Protein AF-A0AAV5CBI3-F1 (afdb_monomer)

Secondary structure (DSSP, 8-state):
-GGGSS-HHHHHHHHHHHHHHHHHHHHHHHHHHHHHHHHHHHHTTGGGTS-HHHHHHHHHHHHHHHHHHTHHHHHHHHHHHHHHHHHHHHHHHHS-PPPTT--HHHHHHHHHHHHHHHHHHHHHHHHHHHHHHHHHHHHHHHHHHHHHHHHHH--TTTT--S-TTHHHHHHHHHHHHHHHHHHHHHHHHHHHHHHHHHHHHHHHHHHTT--SHHHHHHHHHHHHHHHHHHTT-GGGGTT--HHHHHHHHHHTS---HHHHHHHHHHHHHHHHHHHHHHHHHHHHHTTS---

Radius of gyration: 27.45 Å; Cα contacts (8 Å, |Δi|>4): 183; chains: 1; bounding box: 60×94×60 Å

pLDDT: mean 73.78, std 13.37, range [38.94, 94.44]

Organism: NCBI:txid191504

Solvent-accessible surface area (backbone atoms only — not comparable to full-atom values): 16034 Å² total; per-residue (Å²): 126,66,78,78,79,53,46,73,65,58,44,48,52,37,51,51,23,24,52,55,10,47,40,50,50,50,30,51,52,35,48,51,50,34,49,54,45,49,48,48,49,59,70,65,70,41,59,86,74,47,52,74,69,53,49,52,49,53,49,52,38,48,53,43,45,60,63,50,72,47,42,83,66,40,61,63,45,51,53,50,50,50,50,52,49,51,50,51,58,54,45,60,65,71,70,63,72,80,70,90,91,64,58,71,68,59,56,50,50,55,49,50,52,50,52,51,52,51,52,51,53,54,49,52,49,47,66,55,48,49,58,50,50,48,50,57,73,43,29,56,57,51,36,18,52,53,22,47,50,50,70,69,64,58,68,91,69,80,73,69,62,95,48,82,72,54,67,56,48,56,61,50,50,52,50,42,30,48,35,38,32,53,27,31,49,41,49,51,51,47,51,54,48,53,58,53,46,55,54,50,50,52,51,50,46,57,75,68,62,59,80,50,68,66,60,50,49,53,53,50,49,51,52,49,48,38,37,61,40,5,65,76,38,39,68,59,35,66,78,63,53,74,64,61,51,56,52,54,55,56,76,72,50,83,94,39,81,68,53,53,55,49,49,55,50,47,51,53,50,50,51,52,45,55,52,54,44,47,56,52,50,51,61,51,53,68,72,69,62,80,131

Foldseek 3Di:
DQLPPAFPVLSVLLVLLLVLLVLLVLLLVLLVVLLVLLCCCVVVPCCVVFDPLVNVLSVLLNVLSVLQNCPLVVVVVVVVVVVVVVVVVVVVVVPDDDDPPDDPVVSVVVVVVVVVVVVVVVVVCCVVVVVSVVCNVCVLVVSLVSLVVCLVVVPRVPDPDPDPVVVVSSVSSVSSSVSSNSSSVSVVVSVVSVVVVVVVLVVVCVVLVVVDPVQSVLSVVVSVVSNSQSNVPSCSSRNDDSLVVLVVVLVPDDDDPVVVVVSVVNNVVVVVSSVVSVVVVVVVVVVPDDD

Sequence (291 aa):
MGLLRQPPEEKFINSYAAYMGYLLMGVKGLGFLLLTWSTVVLLGGFVSMLEKKDFWSVTVITLMQTAGVFDVFMKKKLSNIGYSYFALLTSEIYIREPPQGSSRARELVTTIVWIVMMVYQVLILTIILFPLAVLYYLGLYICTAIALWRLVKRDYYGGAAEGGDAANLKPALDVLYSLAVGQGALFFYRTAYAFAGNGAVEKVIDKYKMTSSQSKEAVRGYLSEMRSGCDKDPSFCIGKDLITYAVSLMESQPPDDESDSFFCGLIRRIYFWTRSCKRRAAEQGDRASPA

Mean predicted aligned error: 13.41 Å

Structure (mmCIF, N/CA/C/O backbone):
data_AF-A0AAV5CBI3-F1
#
_entry.id   AF-A0AAV5CBI3-F1
#
loop_
_atom_site.group_PDB
_atom_site.id
_atom_site.type_symbol
_atom_site.label_atom_id
_atom_site.label_alt_id
_atom_site.label_comp_id
_atom_site.label_asym_id
_atom_site.label_entity_id
_atom_site.label_seq_id
_atom_site.pdbx_PDB_ins_code
_atom_site.Cartn_x
_atom_site.Cartn_y
_atom_site.Cartn_z
_atom_site.occupancy
_atom_site.B_iso_or_equiv
_atom_site.auth_seq_id
_atom_site.auth_comp_id
_atom_site.auth_asym_id
_atom_site.auth_atom_id
_atom_site.pdbx_PDB_model_num
ATOM 1 N N . MET A 1 1 ? 0.169 -17.218 25.504 1.00 39.94 1 MET A N 1
ATOM 2 C CA . MET A 1 1 ? -0.830 -17.770 26.453 1.00 39.94 1 MET A CA 1
ATOM 3 C C . MET A 1 1 ? -2.112 -16.925 26.581 1.00 39.94 1 MET A C 1
ATOM 5 O O . MET A 1 1 ? -3.148 -17.493 26.892 1.00 39.94 1 MET A O 1
ATOM 9 N N . GLY A 1 2 ? -2.103 -15.614 26.281 1.00 42.00 2 GLY A N 1
ATOM 10 C CA . GLY A 1 2 ? -3.284 -14.735 26.433 1.00 42.00 2 GLY A CA 1
ATOM 11 C C . GLY A 1 2 ? -4.478 -14.972 25.484 1.00 42.00 2 GLY A C 1
ATOM 12 O O . GLY A 1 2 ? -5.608 -14.678 25.854 1.00 42.00 2 GLY A O 1
ATOM 13 N N . LEU A 1 3 ? -4.276 -15.568 24.301 1.00 46.44 3 LEU A N 1
ATOM 14 C CA . LEU A 1 3 ? -5.340 -15.816 23.302 1.00 46.44 3 LEU A CA 1
ATOM 15 C C . LEU A 1 3 ? -6.281 -16.994 23.629 1.00 46.44 3 LEU A C 1
ATOM 17 O O . LEU A 1 3 ? -7.263 -17.213 22.922 1.00 46.44 3 LEU A O 1
ATOM 21 N N . LEU A 1 4 ? -5.984 -17.785 24.665 1.00 47.44 4 LEU A N 1
ATOM 22 C CA . LEU A 1 4 ? -6.752 -18.991 25.004 1.00 47.44 4 LEU A CA 1
ATOM 23 C C . LEU A 1 4 ? -7.946 -18.721 25.935 1.00 47.44 4 LEU A C 1
ATOM 25 O O . LEU A 1 4 ? -8.777 -19.605 26.106 1.00 47.44 4 LEU A O 1
ATOM 29 N N . ARG A 1 5 ? -8.061 -17.516 26.517 1.00 54.28 5 ARG A N 1
ATOM 30 C CA . ARG A 1 5 ? -9.110 -17.177 27.505 1.00 54.28 5 ARG A CA 1
ATOM 31 C C . ARG A 1 5 ? -10.160 -16.174 27.004 1.00 54.28 5 ARG A C 1
ATOM 33 O O . ARG A 1 5 ? -11.054 -15.797 27.763 1.00 54.28 5 ARG A O 1
ATOM 40 N N . GLN A 1 6 ? -10.044 -15.731 25.753 1.00 59.81 6 GLN A N 1
ATOM 41 C CA . GLN A 1 6 ? -10.956 -14.765 25.137 1.00 59.81 6 GLN A CA 1
ATOM 42 C C . GLN A 1 6 ? -12.166 -15.466 24.498 1.00 59.81 6 GLN A C 1
ATOM 44 O O . GLN A 1 6 ? -12.028 -16.594 24.015 1.00 59.81 6 GLN A O 1
ATOM 49 N N . PRO A 1 7 ? -13.354 -14.830 24.484 1.00 64.56 7 PRO A N 1
ATOM 50 C CA . PRO A 1 7 ? -14.502 -15.350 23.751 1.00 64.56 7 PRO A CA 1
ATOM 51 C C . PRO A 1 7 ? -14.170 -15.503 22.251 1.00 64.56 7 PRO A C 1
ATOM 53 O O . PRO A 1 7 ? -13.326 -14.776 21.717 1.00 64.56 7 PRO A O 1
ATOM 56 N N . PRO A 1 8 ? -14.822 -16.449 21.551 1.00 63.94 8 PRO A N 1
ATOM 57 C CA . PRO A 1 8 ? -14.456 -16.838 20.185 1.00 63.94 8 PRO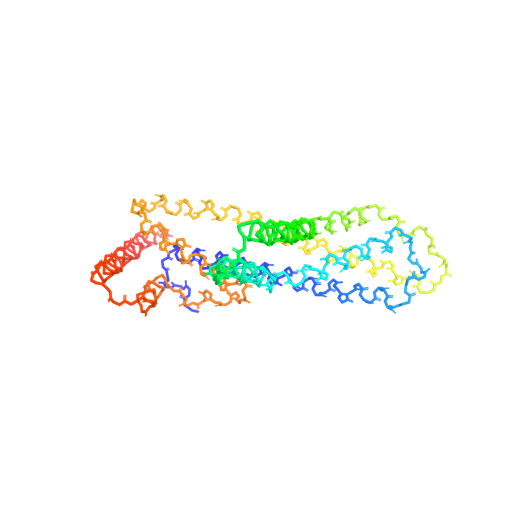 A CA 1
ATOM 58 C C . PRO A 1 8 ? -14.519 -15.683 19.173 1.00 63.94 8 PRO A C 1
ATOM 60 O O . PRO A 1 8 ? -13.752 -15.668 18.213 1.00 63.94 8 PRO A O 1
ATOM 63 N N . GLU A 1 9 ? -15.382 -14.692 19.399 1.00 64.62 9 GLU A N 1
ATOM 64 C CA . GLU A 1 9 ? -15.518 -13.515 18.531 1.00 64.62 9 GLU A CA 1
ATOM 65 C C . GLU A 1 9 ? -14.360 -12.523 18.669 1.00 64.62 9 GLU A C 1
ATOM 67 O O . GLU A 1 9 ? -13.835 -12.052 17.663 1.00 64.62 9 GLU A O 1
ATOM 72 N N . GLU A 1 10 ? -13.921 -12.237 19.898 1.00 68.62 10 GLU A N 1
ATOM 73 C CA . GLU A 1 10 ? -12.750 -11.385 20.151 1.00 68.62 10 GLU A CA 1
ATOM 74 C C . GLU A 1 10 ? -11.492 -12.047 19.586 1.00 68.62 10 GLU A C 1
ATOM 76 O O . GLU A 1 10 ? -10.693 -11.409 18.902 1.00 68.62 10 GLU A O 1
ATOM 81 N N . LYS A 1 11 ? -11.374 -13.368 19.771 1.00 73.50 11 LYS A N 1
ATOM 82 C CA . LYS A 1 11 ? -10.289 -14.159 19.190 1.00 73.50 11 LYS A CA 1
ATOM 83 C C . LYS A 1 11 ? -10.284 -14.072 17.664 1.00 73.50 11 LYS A C 1
ATOM 85 O O . LYS A 1 11 ? -9.208 -13.947 17.082 1.00 73.50 11 LYS A O 1
ATOM 90 N N . PHE A 1 12 ? -11.453 -14.113 17.022 1.00 75.81 12 PHE A N 1
ATOM 91 C CA . PHE A 1 12 ? -11.582 -13.942 15.574 1.00 75.81 12 PHE A CA 1
ATOM 92 C C . PHE A 1 12 ? -11.134 -12.547 15.126 1.00 75.81 12 PHE A C 1
ATOM 94 O O . PHE A 1 12 ? -10.302 -12.454 14.228 1.00 75.81 12 PHE A O 1
ATOM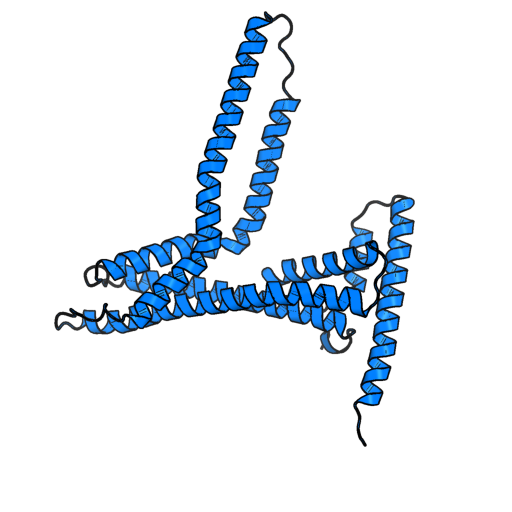 101 N N . ILE A 1 13 ? -11.619 -11.481 15.773 1.00 76.44 13 ILE A N 1
ATOM 102 C CA . ILE A 1 13 ? -11.260 -10.091 15.440 1.00 76.44 13 ILE A CA 1
ATOM 103 C C . ILE A 1 13 ? -9.754 -9.861 15.590 1.00 76.44 13 ILE A C 1
ATOM 105 O O . ILE A 1 13 ? -9.115 -9.361 14.664 1.00 76.44 13 ILE A O 1
ATOM 109 N N . ASN A 1 14 ? -9.181 -10.279 16.718 1.00 81.44 14 ASN A N 1
ATOM 110 C CA . ASN A 1 14 ? -7.761 -10.107 17.009 1.00 81.44 14 ASN A CA 1
ATOM 111 C C . ASN A 1 14 ? -6.893 -10.924 16.053 1.00 81.44 14 ASN A C 1
ATOM 113 O O . ASN A 1 14 ? -5.936 -10.399 15.496 1.00 81.44 14 ASN A O 1
ATOM 117 N N . SER A 1 15 ? -7.258 -12.183 15.793 1.00 81.38 15 SER A N 1
ATOM 118 C CA . SER A 1 15 ? -6.509 -13.052 14.874 1.00 81.38 15 SER A CA 1
ATOM 119 C C . SER A 1 15 ? -6.600 -12.559 13.430 1.00 81.38 15 SER A C 1
ATOM 121 O O . SER A 1 15 ? -5.614 -12.598 12.700 1.00 81.38 15 SER A O 1
ATOM 123 N N . TYR A 1 16 ? -7.764 -12.049 13.023 1.00 83.19 16 TYR A N 1
ATOM 124 C CA . TYR A 1 16 ? -7.954 -11.427 11.720 1.00 83.19 16 TYR A CA 1
ATOM 125 C C . TYR A 1 16 ? -7.116 -10.152 11.575 1.00 83.19 16 TYR A C 1
ATOM 127 O O . TYR A 1 16 ? -6.416 -10.000 10.575 1.00 83.19 16 TYR A O 1
ATOM 135 N N . ALA A 1 17 ? -7.141 -9.254 12.565 1.00 83.38 17 ALA A N 1
ATOM 136 C CA . ALA A 1 17 ? -6.328 -8.040 12.558 1.00 83.38 17 ALA A CA 1
ATOM 137 C C . ALA A 1 17 ? -4.824 -8.363 12.535 1.00 83.38 17 ALA A C 1
ATOM 139 O O . ALA A 1 17 ? -4.102 -7.790 11.720 1.00 83.38 17 ALA A O 1
ATOM 140 N N . ALA A 1 18 ? -4.377 -9.337 13.337 1.00 85.56 18 ALA A N 1
ATOM 141 C CA . ALA A 1 18 ? -2.997 -9.825 13.349 1.00 85.56 18 ALA A CA 1
ATOM 142 C C . ALA A 1 18 ? -2.575 -10.338 11.972 1.00 85.56 18 ALA A C 1
ATOM 144 O O . ALA A 1 18 ? -1.568 -9.910 11.417 1.00 85.56 18 ALA A O 1
ATOM 145 N N . TYR A 1 19 ? -3.379 -11.238 11.399 1.00 85.75 19 TYR A N 1
ATOM 146 C CA . TYR A 1 19 ? -3.130 -11.835 10.093 1.00 85.75 19 TYR A CA 1
ATOM 147 C C . TYR A 1 19 ? -2.995 -10.771 9.005 1.00 85.75 19 TYR A C 1
ATOM 149 O O . TYR A 1 19 ? -2.064 -10.776 8.202 1.00 85.75 19 TYR A O 1
ATOM 157 N N . MET A 1 20 ? -3.899 -9.798 9.039 1.00 85.31 20 MET A N 1
ATOM 158 C CA . MET A 1 20 ? -3.901 -8.647 8.156 1.00 85.31 20 MET A CA 1
ATOM 159 C C . MET A 1 20 ? -2.662 -7.760 8.323 1.00 85.31 20 MET A C 1
ATOM 161 O O . MET A 1 20 ? -2.102 -7.318 7.317 1.00 85.31 20 MET A O 1
ATOM 165 N N . GLY A 1 21 ? -2.206 -7.555 9.560 1.00 85.50 21 GLY A N 1
ATOM 166 C CA . GLY A 1 21 ? -0.947 -6.881 9.867 1.00 85.50 21 GLY A CA 1
ATOM 167 C C . GLY A 1 21 ? 0.272 -7.636 9.329 1.00 85.50 21 GLY A C 1
ATOM 168 O O . GLY A 1 21 ? 1.131 -7.035 8.686 1.00 85.50 21 GLY A O 1
ATOM 169 N N . TYR A 1 22 ? 0.328 -8.960 9.505 1.00 87.06 22 TYR A N 1
ATOM 170 C CA . TYR A 1 22 ? 1.415 -9.795 8.981 1.00 87.06 22 TYR A CA 1
ATOM 171 C C .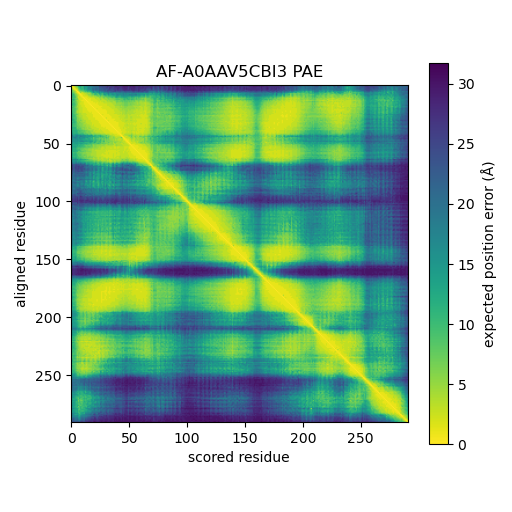 TYR A 1 22 ? 1.483 -9.781 7.454 1.00 87.06 22 TYR A C 1
ATOM 173 O O . TYR A 1 22 ? 2.572 -9.647 6.899 1.00 87.06 22 TYR A O 1
ATOM 181 N N . LEU A 1 23 ? 0.340 -9.853 6.762 1.00 89.38 23 LEU A N 1
ATOM 182 C CA . LEU A 1 23 ? 0.301 -9.708 5.304 1.00 89.38 23 LEU A CA 1
ATOM 183 C C . LEU A 1 23 ? 0.874 -8.356 4.864 1.00 89.38 23 LEU A C 1
ATOM 185 O O . LEU A 1 23 ? 1.660 -8.299 3.921 1.00 89.38 23 LEU A O 1
ATOM 189 N N . LEU A 1 24 ? 0.529 -7.269 5.563 1.00 87.12 24 LEU A N 1
ATOM 190 C CA . LEU A 1 24 ? 1.067 -5.939 5.272 1.00 87.12 24 LEU A CA 1
ATOM 191 C C . LEU A 1 24 ? 2.577 -5.851 5.538 1.00 87.12 24 LEU A C 1
ATOM 193 O O . LEU A 1 24 ? 3.299 -5.241 4.750 1.00 87.12 24 LEU A O 1
ATOM 197 N N . MET A 1 25 ? 3.070 -6.466 6.615 1.00 88.00 25 MET A N 1
ATOM 198 C CA . MET A 1 25 ? 4.510 -6.578 6.869 1.00 88.00 25 MET A CA 1
ATOM 199 C C . MET A 1 25 ? 5.223 -7.372 5.773 1.00 88.00 25 MET A C 1
ATOM 201 O O . MET A 1 25 ? 6.281 -6.946 5.320 1.00 88.00 25 MET A O 1
ATOM 205 N N . GLY A 1 26 ? 4.625 -8.466 5.297 1.00 89.31 26 GLY 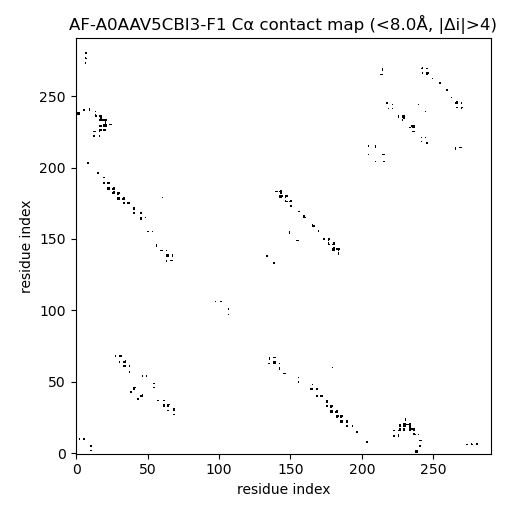A N 1
ATOM 206 C CA . GLY A 1 26 ? 5.140 -9.237 4.166 1.00 89.31 26 GLY A CA 1
ATOM 207 C C . GLY A 1 26 ? 5.233 -8.403 2.887 1.00 89.31 26 GLY A C 1
ATOM 208 O O . GLY A 1 26 ? 6.280 -8.387 2.244 1.00 89.31 26 GLY A O 1
ATOM 209 N N . VAL A 1 27 ? 4.187 -7.635 2.558 1.00 89.25 27 VAL A N 1
ATOM 210 C CA . VAL A 1 27 ? 4.191 -6.707 1.410 1.00 89.25 27 VAL A CA 1
ATOM 211 C C . VAL A 1 27 ? 5.302 -5.660 1.543 1.00 89.25 27 VAL A C 1
ATOM 213 O O . VAL A 1 27 ? 6.032 -5.426 0.583 1.00 89.25 27 VAL A O 1
ATOM 216 N N . LYS A 1 28 ? 5.480 -5.057 2.728 1.00 87.31 28 LYS A N 1
ATOM 217 C CA . LYS A 1 28 ? 6.567 -4.093 2.985 1.00 87.31 28 LYS A CA 1
ATOM 218 C C . LYS A 1 28 ? 7.951 -4.730 2.857 1.00 87.31 28 LYS A C 1
ATOM 220 O O . LYS A 1 28 ? 8.833 -4.137 2.244 1.00 87.31 28 LYS A O 1
ATOM 225 N N . GLY A 1 29 ? 8.135 -5.921 3.427 1.00 89.50 29 GLY A N 1
ATOM 226 C CA . GLY A 1 29 ? 9.398 -6.657 3.397 1.00 89.50 29 GLY A CA 1
ATOM 227 C C . GLY A 1 29 ? 9.804 -7.044 1.977 1.00 89.50 29 GLY A C 1
ATOM 228 O O . GLY A 1 29 ? 10.924 -6.755 1.563 1.00 89.50 29 GLY A O 1
ATOM 229 N N . LEU A 1 30 ? 8.872 -7.607 1.198 1.00 91.56 30 LEU A N 1
ATOM 230 C CA . LEU A 1 30 ? 9.093 -7.877 -0.226 1.00 91.56 30 LEU A CA 1
ATOM 231 C C . LEU A 1 30 ? 9.340 -6.594 -1.013 1.00 91.56 30 LEU A C 1
ATOM 233 O O . LEU A 1 30 ? 10.181 -6.586 -1.900 1.00 91.56 30 LEU A O 1
ATOM 237 N N . GLY A 1 31 ? 8.666 -5.504 -0.653 1.00 89.81 31 GLY A N 1
ATOM 238 C CA . GLY A 1 31 ? 8.870 -4.213 -1.284 1.00 89.81 31 GLY A CA 1
ATOM 239 C C . GLY A 1 31 ? 10.257 -3.615 -1.072 1.00 89.81 31 GLY A C 1
ATOM 240 O O . GLY A 1 31 ? 10.835 -3.060 -2.005 1.00 89.81 31 GLY A O 1
ATOM 241 N N . PHE A 1 32 ? 10.807 -3.747 0.136 1.00 90.06 32 PHE A N 1
ATOM 242 C CA . PHE A 1 32 ? 12.193 -3.382 0.420 1.00 90.06 32 PHE A CA 1
ATOM 243 C C . PHE A 1 32 ? 13.161 -4.279 -0.354 1.00 90.06 32 PHE A C 1
ATOM 245 O O . PHE A 1 32 ? 14.066 -3.775 -1.012 1.00 90.06 32 PHE A O 1
ATOM 252 N N . LEU A 1 33 ? 12.926 -5.595 -0.341 1.00 92.75 33 LEU A N 1
ATOM 253 C CA . LEU A 1 33 ? 13.764 -6.558 -1.050 1.00 92.75 33 LEU A CA 1
ATOM 254 C C . LEU A 1 33 ? 13.760 -6.312 -2.565 1.00 92.75 33 LEU A C 1
ATOM 256 O O . LEU A 1 33 ? 14.817 -6.346 -3.187 1.00 92.75 33 LEU A O 1
ATOM 260 N N . LEU A 1 34 ? 12.598 -5.999 -3.145 1.00 92.50 34 LEU A N 1
ATOM 261 C CA . LEU A 1 34 ? 12.450 -5.621 -4.548 1.00 92.50 34 LEU A CA 1
ATOM 262 C C . LEU A 1 34 ? 13.249 -4.356 -4.867 1.00 92.50 34 LEU A C 1
ATOM 264 O O . LEU A 1 34 ? 13.958 -4.330 -5.865 1.00 92.50 34 LEU A O 1
ATOM 268 N N . LEU A 1 35 ? 13.186 -3.330 -4.013 1.00 90.75 35 LEU A N 1
ATOM 269 C CA . LEU A 1 35 ? 13.950 -2.096 -4.200 1.00 90.75 35 LEU A CA 1
ATOM 270 C C . LEU A 1 35 ? 15.461 -2.349 -4.120 1.00 90.75 35 LEU A C 1
ATOM 272 O O . LEU A 1 35 ? 16.199 -1.913 -5.001 1.00 90.75 35 LEU A O 1
ATOM 276 N N . THR A 1 36 ? 15.923 -3.102 -3.118 1.00 92.06 36 THR A N 1
ATOM 277 C CA . THR A 1 36 ? 17.330 -3.510 -3.013 1.00 92.06 36 THR A CA 1
ATOM 278 C C . THR A 1 36 ? 17.761 -4.293 -4.250 1.00 92.06 36 THR A C 1
ATOM 280 O O . THR A 1 36 ? 18.801 -4.002 -4.840 1.00 92.06 36 THR A O 1
ATOM 283 N N . TRP A 1 37 ? 16.949 -5.239 -4.709 1.00 92.94 37 TRP A N 1
ATOM 284 C CA . TRP A 1 37 ? 17.287 -6.051 -5.869 1.00 92.94 37 TRP A CA 1
ATOM 285 C C . TRP A 1 37 ? 17.284 -5.249 -7.178 1.00 92.94 37 TRP A C 1
ATOM 287 O O . TRP A 1 37 ? 18.190 -5.407 -7.993 1.00 92.94 37 TRP A O 1
ATOM 297 N N . SER A 1 38 ? 16.357 -4.302 -7.350 1.00 91.06 38 SER A N 1
ATOM 298 C CA . SER A 1 38 ? 16.401 -3.329 -8.449 1.00 91.06 38 SER A CA 1
ATOM 299 C C . SER A 1 38 ? 17.701 -2.531 -8.450 1.00 91.06 38 SER A C 1
ATOM 301 O O . SER A 1 38 ? 18.283 -2.329 -9.512 1.00 91.06 38 SER A O 1
ATOM 303 N N . THR A 1 39 ? 18.202 -2.105 -7.283 1.00 90.75 39 THR A N 1
ATOM 304 C CA . THR A 1 39 ? 19.501 -1.413 -7.224 1.00 90.75 39 THR A CA 1
ATOM 305 C C . THR A 1 39 ? 20.660 -2.325 -7.605 1.00 90.75 39 THR A C 1
ATOM 307 O O . THR A 1 39 ? 21.551 -1.871 -8.309 1.00 90.75 39 THR A O 1
ATOM 310 N N . VAL A 1 40 ? 20.629 -3.610 -7.236 1.00 90.50 40 VAL A N 1
ATOM 311 C CA . VAL A 1 40 ? 21.633 -4.592 -7.683 1.00 90.50 40 VAL A CA 1
ATOM 312 C C . VAL A 1 40 ? 21.607 -4.737 -9.206 1.00 90.50 40 VAL A C 1
ATOM 314 O O . VAL A 1 40 ? 22.660 -4.725 -9.834 1.00 90.50 40 VAL A O 1
ATOM 317 N N . VAL A 1 41 ? 20.422 -4.804 -9.820 1.00 88.44 41 VAL A N 1
ATOM 318 C CA . VAL A 1 41 ? 20.288 -4.905 -11.283 1.00 88.44 41 VAL A CA 1
ATOM 319 C C . VAL A 1 41 ? 20.748 -3.619 -11.985 1.00 88.44 41 VAL A C 1
ATOM 321 O O . VAL A 1 41 ? 21.452 -3.683 -12.989 1.00 88.44 41 VAL A O 1
ATOM 324 N N . LEU A 1 42 ? 20.389 -2.444 -11.463 1.00 86.69 42 LEU A N 1
ATOM 325 C CA . LEU A 1 42 ? 20.709 -1.157 -12.093 1.00 86.69 42 LEU A CA 1
ATOM 326 C C . LEU A 1 42 ? 22.152 -0.685 -11.832 1.00 86.69 42 LEU A C 1
ATOM 328 O O . LEU A 1 42 ? 22.752 -0.047 -12.689 1.00 86.69 42 LEU A O 1
ATOM 332 N N . LEU A 1 43 ? 22.729 -0.976 -10.667 1.00 85.50 43 LEU A N 1
ATOM 333 C CA . LEU A 1 43 ? 24.095 -0.563 -10.314 1.00 85.50 43 LEU A CA 1
ATOM 334 C C . LEU A 1 43 ? 25.132 -1.657 -10.584 1.00 85.50 43 LEU A C 1
ATOM 336 O O . LEU A 1 43 ? 26.309 -1.346 -10.731 1.00 85.50 43 LEU A O 1
ATOM 340 N N . GLY A 1 44 ? 24.716 -2.920 -10.700 1.00 79.56 44 GLY A N 1
ATOM 341 C CA . GLY A 1 44 ? 25.587 -4.075 -10.944 1.00 79.56 44 GLY A CA 1
ATOM 342 C C . GLY A 1 44 ? 26.150 -4.176 -12.364 1.00 79.56 44 GLY A C 1
ATOM 343 O O . GLY A 1 44 ? 26.541 -5.258 -12.779 1.00 79.56 44 GLY A O 1
ATOM 344 N N . GLY A 1 45 ? 26.158 -3.081 -13.131 1.00 76.81 45 GLY A N 1
ATOM 345 C CA . GLY A 1 45 ? 26.724 -3.034 -14.484 1.00 76.81 45 GLY A CA 1
ATOM 346 C C . GLY A 1 45 ? 25.825 -3.594 -15.591 1.00 76.81 45 GLY A C 1
ATOM 347 O O . GLY A 1 45 ? 26.197 -3.531 -16.758 1.00 76.81 45 GLY A O 1
ATOM 348 N N . PHE A 1 46 ? 24.619 -4.075 -15.270 1.00 75.62 46 PHE A N 1
ATOM 349 C CA . PHE A 1 46 ? 23.728 -4.694 -16.257 1.00 75.62 46 PHE A CA 1
ATOM 350 C C . PHE A 1 46 ? 22.941 -3.706 -17.128 1.00 75.62 46 PHE A C 1
ATOM 352 O O . PHE A 1 46 ? 22.310 -4.117 -18.100 1.00 75.62 46 PHE A O 1
ATOM 359 N N . VAL A 1 47 ? 22.957 -2.406 -16.813 1.00 80.44 47 VAL A N 1
ATOM 360 C CA . VAL A 1 47 ? 22.165 -1.374 -17.519 1.00 80.44 47 VAL A CA 1
ATOM 361 C C . VAL A 1 47 ? 22.466 -1.315 -19.012 1.00 80.44 47 VAL A C 1
ATOM 363 O O . VAL A 1 47 ? 21.553 -1.103 -19.804 1.00 80.44 47 VAL A O 1
ATOM 366 N N . SER A 1 48 ? 23.716 -1.548 -19.411 1.00 76.81 48 SER A N 1
ATOM 367 C CA . SER A 1 48 ? 24.125 -1.584 -20.819 1.00 76.81 48 SER A CA 1
ATOM 368 C C . SER A 1 48 ? 23.706 -2.865 -21.550 1.00 76.81 48 SER A C 1
ATOM 370 O O . SER A 1 48 ? 23.653 -2.865 -22.777 1.00 76.81 48 SER A O 1
ATOM 372 N N . MET A 1 49 ? 23.399 -3.939 -20.816 1.00 76.19 49 MET A N 1
ATOM 373 C CA . MET A 1 49 ? 22.970 -5.238 -21.354 1.00 76.19 49 MET A CA 1
ATOM 374 C C . MET A 1 49 ? 21.449 -5.439 -21.307 1.00 76.19 49 MET A C 1
ATOM 376 O O . MET A 1 49 ? 20.930 -6.399 -21.872 1.00 76.19 49 MET A O 1
ATOM 380 N N . LEU A 1 50 ? 20.730 -4.548 -20.624 1.00 79.38 50 LEU A N 1
ATOM 381 C CA . LEU A 1 50 ? 19.277 -4.564 -20.527 1.00 79.38 50 LEU A CA 1
ATOM 382 C C . LEU A 1 50 ? 18.641 -4.209 -21.874 1.00 79.38 50 LEU A C 1
ATOM 384 O O . LEU A 1 50 ? 18.932 -3.171 -22.472 1.00 79.38 50 LEU A O 1
ATOM 388 N N . GLU A 1 51 ? 17.687 -5.025 -22.321 1.00 81.88 51 GLU A N 1
ATOM 389 C CA . GLU A 1 51 ? 16.833 -4.618 -23.428 1.00 81.88 51 GLU A CA 1
ATOM 390 C C . GLU A 1 51 ? 16.030 -3.374 -23.040 1.00 81.88 51 GLU A C 1
ATOM 392 O O . GLU A 1 51 ? 15.584 -3.214 -21.900 1.00 81.88 51 GLU A O 1
ATOM 397 N N . LYS A 1 52 ? 15.741 -2.517 -24.026 1.00 84.25 52 LYS A N 1
ATOM 398 C CA . LYS A 1 52 ? 14.943 -1.298 -23.822 1.00 84.25 52 LYS A CA 1
ATOM 399 C C . LYS A 1 52 ? 13.627 -1.582 -23.082 1.00 84.25 52 LYS A C 1
ATOM 401 O O . LYS A 1 52 ? 13.210 -0.781 -22.253 1.00 84.25 52 LYS A O 1
ATOM 406 N N . LYS A 1 53 ? 12.979 -2.721 -23.350 1.00 84.75 53 LYS A N 1
ATOM 407 C CA . LYS A 1 53 ? 11.731 -3.124 -22.679 1.00 84.75 53 LYS A CA 1
ATOM 408 C C . LYS A 1 53 ? 11.930 -3.400 -21.185 1.00 84.75 53 LYS A C 1
ATOM 410 O O . LYS A 1 53 ? 11.108 -2.962 -20.381 1.00 84.75 53 LYS A O 1
ATOM 415 N N . ASP A 1 54 ? 12.991 -4.114 -20.812 1.00 85.25 54 ASP A N 1
ATOM 416 C CA . ASP A 1 54 ? 13.293 -4.440 -19.414 1.00 85.25 54 ASP A CA 1
ATOM 417 C C . ASP A 1 54 ? 13.757 -3.232 -18.639 1.00 85.25 54 ASP A C 1
ATOM 419 O O . ASP A 1 54 ? 13.322 -3.044 -17.510 1.00 85.25 54 ASP A O 1
ATOM 423 N N . PHE A 1 55 ? 14.571 -2.383 -19.266 1.00 88.62 55 PHE A N 1
ATOM 424 C CA . PHE A 1 55 ? 14.985 -1.130 -18.659 1.00 88.62 55 PHE A CA 1
ATOM 425 C C . PHE A 1 55 ? 13.757 -0.322 -18.220 1.00 88.62 55 PHE A C 1
ATOM 427 O O . PHE A 1 55 ? 13.600 -0.030 -17.038 1.00 88.62 55 PHE A O 1
ATOM 434 N N . TRP A 1 56 ? 12.816 -0.070 -19.138 1.00 89.38 56 TRP A N 1
ATOM 435 C CA . TRP A 1 56 ? 11.582 0.648 -18.808 1.00 89.38 56 TRP A CA 1
ATOM 436 C C . TRP A 1 56 ? 10.711 -0.090 -17.786 1.00 89.38 56 TRP A C 1
ATOM 438 O O . TRP A 1 56 ? 10.131 0.554 -16.915 1.00 89.38 56 TRP A O 1
ATOM 448 N N . SER A 1 57 ? 10.641 -1.422 -17.848 1.00 89.62 57 SER A N 1
ATOM 449 C CA . SER A 1 57 ? 9.867 -2.221 -16.889 1.00 89.62 57 SER A CA 1
ATOM 450 C C . SER A 1 57 ? 10.434 -2.098 -15.472 1.00 89.62 57 SER A C 1
ATOM 452 O O . SER A 1 57 ? 9.699 -1.763 -14.545 1.00 89.62 57 SER A O 1
ATOM 454 N N . VAL A 1 58 ? 11.744 -2.296 -15.304 1.00 90.44 58 VAL A N 1
ATOM 455 C CA . VAL A 1 58 ? 12.444 -2.172 -14.018 1.00 90.44 58 VAL A CA 1
ATOM 456 C C . VAL A 1 58 ? 12.375 -0.737 -13.500 1.00 90.44 58 VAL A C 1
ATOM 458 O O . VAL A 1 58 ? 12.128 -0.539 -12.310 1.00 90.44 58 VAL A O 1
ATOM 461 N N . THR A 1 59 ? 12.523 0.273 -14.363 1.00 90.38 59 THR A N 1
ATOM 462 C CA . THR A 1 59 ? 12.374 1.682 -13.973 1.00 90.38 59 THR A CA 1
ATOM 463 C C . THR A 1 59 ? 10.969 1.975 -13.456 1.00 90.38 59 THR A C 1
ATOM 465 O O . THR A 1 59 ? 10.836 2.523 -12.365 1.00 90.38 59 THR A O 1
ATOM 468 N N . VAL A 1 60 ? 9.917 1.581 -14.183 1.00 89.12 60 VAL A N 1
ATOM 469 C CA . VAL A 1 60 ? 8.524 1.804 -13.756 1.00 89.12 60 VAL A CA 1
ATOM 470 C C . VAL A 1 60 ? 8.237 1.085 -12.441 1.00 89.12 60 VAL A C 1
ATOM 472 O O . VAL A 1 60 ? 7.716 1.711 -11.518 1.00 89.12 60 VAL A O 1
ATOM 475 N N . ILE A 1 61 ? 8.641 -0.186 -12.323 1.00 90.00 61 ILE A N 1
ATOM 476 C CA . ILE A 1 61 ? 8.486 -0.963 -11.088 1.00 90.00 61 ILE A CA 1
ATOM 477 C C . ILE A 1 61 ? 9.191 -0.257 -9.930 1.00 90.00 61 ILE A C 1
ATOM 479 O O . ILE A 1 61 ? 8.587 -0.057 -8.885 1.00 90.00 61 ILE A O 1
ATOM 483 N N . THR A 1 62 ? 10.435 0.183 -10.115 1.00 89.94 62 THR A N 1
ATOM 484 C CA . THR A 1 62 ? 11.229 0.819 -9.053 1.00 89.94 62 THR A CA 1
ATOM 485 C C . THR A 1 62 ? 10.671 2.183 -8.652 1.00 89.94 62 THR A C 1
ATOM 487 O O . THR A 1 62 ? 10.625 2.493 -7.464 1.00 89.94 62 THR A O 1
ATOM 490 N N . LEU A 1 63 ? 10.195 2.991 -9.604 1.00 86.38 63 LEU A N 1
ATOM 491 C CA . LEU A 1 63 ? 9.563 4.283 -9.320 1.00 86.38 63 LEU A CA 1
ATOM 492 C C . LEU A 1 63 ? 8.261 4.110 -8.533 1.00 86.38 63 LEU A C 1
ATOM 494 O O . LEU A 1 63 ? 8.077 4.747 -7.494 1.00 86.38 63 LEU A O 1
ATOM 498 N N . MET A 1 64 ? 7.383 3.214 -8.989 1.00 84.38 64 MET A N 1
ATOM 499 C CA . MET A 1 64 ? 6.134 2.898 -8.293 1.00 84.38 64 MET A CA 1
ATOM 500 C C . MET A 1 64 ? 6.396 2.270 -6.923 1.00 84.38 64 MET A C 1
ATOM 502 O O . MET A 1 64 ? 5.720 2.612 -5.958 1.00 84.38 64 MET A O 1
ATOM 506 N N . GLN A 1 65 ? 7.408 1.408 -6.808 1.00 80.56 65 GLN A N 1
ATOM 507 C CA . GLN A 1 65 ? 7.802 0.790 -5.548 1.00 80.56 65 GLN A CA 1
ATOM 508 C C . GLN A 1 65 ? 8.369 1.816 -4.569 1.00 80.56 65 GLN A C 1
ATOM 510 O O . GLN A 1 65 ? 8.033 1.785 -3.391 1.00 80.56 65 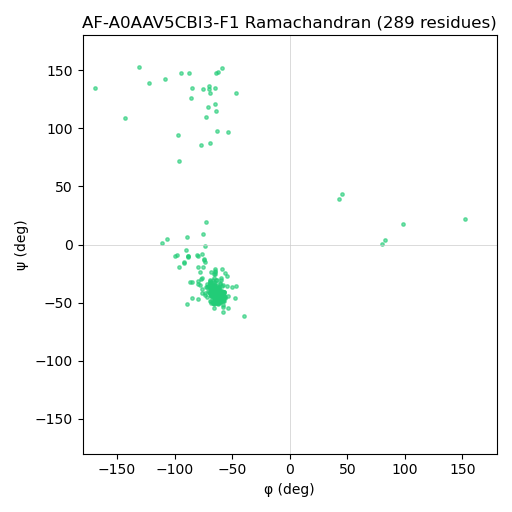GLN A O 1
ATOM 515 N N . THR A 1 66 ? 9.181 2.758 -5.049 1.00 80.50 66 THR A N 1
ATOM 516 C CA . THR A 1 66 ? 9.700 3.856 -4.228 1.00 80.50 66 THR A CA 1
ATOM 517 C C . THR A 1 66 ? 8.543 4.695 -3.705 1.00 80.50 66 THR A C 1
ATOM 519 O O . THR A 1 66 ? 8.480 4.934 -2.508 1.00 80.50 66 THR A O 1
ATOM 522 N N . ALA A 1 67 ? 7.571 5.054 -4.549 1.00 71.19 67 ALA A N 1
ATOM 523 C CA . ALA A 1 67 ? 6.368 5.761 -4.106 1.00 71.19 67 ALA A CA 1
ATOM 524 C C . ALA A 1 67 ? 5.509 4.930 -3.126 1.00 71.19 67 ALA A C 1
ATOM 526 O O . ALA A 1 67 ? 4.977 5.474 -2.159 1.00 71.19 67 ALA A O 1
ATOM 527 N N . GLY A 1 68 ? 5.407 3.616 -3.353 1.00 63.66 68 GLY A N 1
ATOM 528 C CA . GLY A 1 68 ? 4.593 2.679 -2.583 1.00 63.66 68 GLY A CA 1
ATOM 529 C C . GLY A 1 68 ? 5.200 2.220 -1.255 1.00 63.66 68 GLY A C 1
ATOM 530 O O . GLY A 1 68 ? 4.454 2.004 -0.321 1.00 63.66 68 GLY A O 1
ATOM 531 N N . VAL A 1 69 ? 6.520 2.106 -1.073 1.00 58.22 69 VAL A N 1
ATOM 532 C CA . VAL A 1 69 ? 7.128 1.741 0.236 1.00 58.22 69 VAL A CA 1
ATOM 533 C C . VAL A 1 69 ? 6.891 2.833 1.286 1.00 58.22 69 VAL A C 1
ATOM 535 O O . VAL A 1 69 ? 6.776 2.542 2.480 1.00 58.22 69 VAL A O 1
ATOM 538 N N . PHE A 1 70 ? 6.702 4.083 0.855 1.00 50.12 70 PHE A N 1
ATOM 539 C CA . PHE A 1 70 ? 6.276 5.168 1.738 1.00 50.12 70 PHE A CA 1
ATOM 540 C C . PHE A 1 70 ? 4.775 5.080 2.141 1.00 50.12 70 PHE A C 1
ATOM 542 O O . PHE A 1 70 ? 4.335 5.874 2.974 1.00 50.12 70 PHE A O 1
ATOM 549 N N . ASP A 1 71 ? 4.010 4.080 1.659 1.00 54.75 71 ASP A N 1
ATOM 550 C CA . ASP A 1 71 ? 2.559 3.834 1.870 1.00 54.75 71 ASP A CA 1
ATOM 551 C C . ASP A 1 71 ? 2.054 4.114 3.281 1.00 54.75 71 ASP A C 1
ATOM 553 O O . ASP A 1 71 ? 1.162 4.934 3.514 1.00 54.75 71 ASP A O 1
ATOM 557 N N . VAL A 1 72 ? 2.597 3.380 4.255 1.00 48.38 72 VAL A N 1
ATOM 558 C CA . VAL A 1 72 ? 1.980 3.304 5.585 1.00 48.38 72 VAL A CA 1
ATOM 559 C C . VAL A 1 72 ? 2.287 4.555 6.385 1.00 48.38 72 VAL A C 1
ATOM 561 O O . VAL A 1 72 ? 1.530 4.954 7.268 1.00 48.38 72 VAL A O 1
ATOM 564 N N . PHE A 1 73 ? 3.370 5.224 6.018 1.00 38.94 73 PHE A N 1
ATOM 565 C CA . PHE A 1 73 ? 3.709 6.517 6.557 1.00 38.94 73 PHE A CA 1
ATOM 566 C C . PHE A 1 73 ? 2.843 7.623 5.942 1.00 38.94 73 PHE A C 1
ATOM 568 O O . PHE A 1 73 ? 2.409 8.533 6.652 1.00 38.94 73 PHE A O 1
ATOM 575 N N . MET A 1 74 ? 2.546 7.532 4.643 1.00 46.53 74 MET A N 1
ATOM 576 C CA . MET A 1 74 ? 1.958 8.635 3.888 1.00 46.53 74 MET A CA 1
ATOM 577 C C . MET A 1 74 ? 0.438 8.719 3.987 1.00 46.53 74 MET A C 1
ATOM 579 O O . MET A 1 74 ? -0.059 9.833 4.040 1.00 46.53 74 MET A O 1
ATOM 583 N N . LYS A 1 75 ? -0.330 7.626 4.115 1.00 52.88 75 LYS A N 1
ATOM 584 C CA . LYS A 1 75 ? -1.807 7.733 4.207 1.00 52.88 75 LYS A CA 1
ATOM 585 C C . LYS A 1 75 ? -2.276 8.557 5.416 1.00 52.88 75 LYS A C 1
ATOM 587 O O . LYS A 1 75 ? -3.135 9.429 5.289 1.00 52.88 75 LYS A O 1
ATOM 592 N N . LYS A 1 76 ? -1.674 8.326 6.590 1.00 53.88 76 LYS A N 1
ATOM 593 C CA . LYS A 1 76 ? -1.976 9.100 7.808 1.00 53.88 76 LYS A CA 1
ATOM 594 C C . LYS A 1 76 ? -1.422 10.526 7.721 1.00 53.88 76 LYS A C 1
ATOM 596 O O . LYS A 1 76 ? -2.074 11.464 8.167 1.00 53.88 76 LYS A O 1
ATOM 601 N N . LYS A 1 77 ? -0.249 10.704 7.104 1.00 56.56 77 LYS A N 1
ATOM 602 C CA . LYS A 1 77 ? 0.350 12.028 6.903 1.00 56.56 77 LYS A CA 1
ATOM 603 C C . LYS A 1 77 ? -0.396 12.882 5.886 1.00 56.56 77 LYS A C 1
ATOM 605 O O . LYS A 1 77 ? -0.593 14.049 6.164 1.00 56.56 77 LYS A O 1
ATOM 610 N N . LEU A 1 78 ? -0.856 12.328 4.769 1.00 60.19 78 LEU A N 1
ATOM 611 C CA . LEU A 1 78 ? -1.625 13.031 3.738 1.00 60.19 78 LEU A CA 1
ATOM 612 C C . LEU A 1 78 ? -2.986 13.477 4.265 1.00 60.19 78 LEU A C 1
ATOM 614 O O . LEU A 1 78 ? -3.381 14.605 4.006 1.00 60.19 78 LEU A O 1
ATOM 618 N N . SER A 1 79 ? -3.665 12.642 5.061 1.00 63.06 79 SER A N 1
ATOM 619 C CA . SER A 1 79 ? -4.898 13.055 5.743 1.00 63.06 79 SER A CA 1
ATOM 620 C C . SER A 1 79 ? -4.645 14.226 6.694 1.00 63.06 79 SER A C 1
ATOM 622 O O . SER A 1 79 ? -5.420 15.176 6.714 1.00 63.06 79 SER A O 1
ATOM 624 N N . ASN A 1 80 ? -3.544 14.189 7.451 1.00 64.12 80 ASN A N 1
ATOM 625 C CA . ASN A 1 80 ? -3.179 15.276 8.357 1.00 64.12 80 ASN A CA 1
ATOM 626 C C . ASN A 1 80 ? -2.749 16.540 7.600 1.00 64.12 80 ASN A C 1
ATOM 628 O O . ASN A 1 80 ? -3.161 17.627 7.973 1.00 64.12 80 ASN A O 1
ATOM 632 N N . ILE A 1 81 ? -1.971 16.408 6.522 1.00 67.69 81 ILE A N 1
ATOM 633 C CA . ILE A 1 81 ? -1.547 17.519 5.657 1.00 67.69 81 ILE A CA 1
ATOM 634 C C . ILE A 1 81 ? -2.765 18.155 4.990 1.00 67.69 81 ILE A C 1
ATOM 636 O O . ILE A 1 81 ? -2.878 19.374 4.984 1.00 67.69 81 ILE A O 1
ATOM 640 N N . GLY A 1 82 ? -3.697 17.346 4.480 1.00 68.19 82 GLY A N 1
ATOM 641 C CA . GLY A 1 82 ? -4.951 17.820 3.905 1.00 68.19 82 GLY A CA 1
ATOM 642 C C . GLY A 1 82 ? -5.812 18.549 4.933 1.00 68.19 82 GLY A C 1
ATOM 643 O O . GLY A 1 82 ? -6.322 19.622 4.634 1.00 68.19 82 GLY A O 1
ATOM 644 N N . TYR A 1 83 ? -5.910 18.024 6.159 1.00 70.44 83 TYR A N 1
ATOM 645 C CA . TYR A 1 83 ? -6.631 18.679 7.253 1.00 70.44 83 TYR A CA 1
ATOM 646 C C . TYR A 1 83 ? -5.969 19.995 7.680 1.00 70.44 83 TYR A C 1
ATOM 648 O O . TYR A 1 83 ? -6.652 21.002 7.828 1.00 70.44 83 TYR A O 1
ATOM 656 N N . SER A 1 84 ? -4.641 20.024 7.825 1.00 75.19 84 SER A N 1
ATOM 657 C CA . SER A 1 84 ? -3.885 21.245 8.128 1.00 75.19 84 SER A CA 1
ATOM 658 C C . SER A 1 84 ? -4.006 22.282 7.015 1.00 75.19 84 SER A C 1
ATOM 660 O O . SER A 1 84 ? -4.176 23.462 7.296 1.00 75.19 84 SER A O 1
ATOM 662 N N . TYR A 1 85 ? -3.959 21.851 5.756 1.00 74.50 85 TYR A N 1
ATOM 663 C CA . TYR A 1 85 ? -4.146 22.726 4.607 1.00 74.50 85 TYR A CA 1
ATOM 664 C C . TYR A 1 85 ? -5.568 23.292 4.566 1.00 74.50 85 TYR A C 1
ATOM 666 O O . TYR A 1 85 ? -5.739 24.501 4.459 1.00 74.50 85 TYR A O 1
ATOM 674 N N . PHE A 1 86 ? -6.585 22.447 4.753 1.00 73.38 86 PHE A N 1
ATOM 675 C CA . PHE A 1 86 ? -7.979 22.875 4.859 1.00 73.38 86 PHE A CA 1
ATOM 676 C C . PHE A 1 86 ? -8.182 23.869 6.009 1.00 73.38 86 PHE A C 1
ATOM 678 O O . PHE A 1 86 ? -8.803 24.909 5.815 1.00 73.38 86 PHE A O 1
ATOM 685 N N . ALA A 1 87 ? -7.593 23.602 7.177 1.00 75.06 87 ALA A N 1
ATOM 686 C CA . ALA A 1 87 ? -7.645 24.502 8.324 1.00 75.06 87 ALA A CA 1
ATOM 687 C C . ALA A 1 87 ? -7.012 25.871 8.014 1.00 75.06 87 ALA A C 1
ATOM 689 O O . ALA A 1 87 ? -7.607 26.901 8.332 1.00 75.06 87 ALA A O 1
ATOM 690 N N . LEU A 1 88 ? -5.859 25.901 7.334 1.00 76.12 88 LEU A N 1
ATOM 691 C CA . LEU A 1 88 ? -5.213 27.145 6.898 1.00 76.12 88 LEU A CA 1
ATOM 692 C C . LEU A 1 88 ? -6.091 27.931 5.915 1.00 76.12 88 LEU A C 1
ATOM 694 O O . LEU A 1 88 ? -6.318 29.121 6.131 1.00 76.12 88 LEU A O 1
ATOM 698 N N . LEU A 1 89 ? -6.672 27.260 4.916 1.00 71.69 89 LEU A N 1
ATOM 699 C CA . LEU A 1 89 ? -7.620 27.872 3.978 1.00 71.69 89 LEU A CA 1
ATOM 700 C C . LEU A 1 89 ? -8.820 28.499 4.703 1.00 71.69 89 LEU A C 1
ATOM 702 O O . LEU A 1 89 ? -9.206 29.630 4.415 1.00 71.69 89 LEU A O 1
ATOM 706 N N . THR A 1 90 ? -9.397 27.785 5.676 1.00 67.88 90 THR A N 1
ATOM 707 C CA . THR A 1 90 ? -10.525 28.298 6.468 1.00 67.88 90 THR A CA 1
ATOM 708 C C . THR A 1 90 ? -10.122 29.437 7.405 1.00 67.88 90 THR A C 1
ATOM 710 O O . THR A 1 90 ? -10.922 30.338 7.648 1.00 67.88 90 THR A O 1
ATOM 713 N N . SER A 1 91 ? -8.877 29.446 7.894 1.00 68.69 91 SER A N 1
ATOM 714 C CA . SER A 1 91 ? -8.365 30.511 8.762 1.00 68.69 91 SER A CA 1
ATOM 715 C C . SER A 1 91 ? -8.141 31.827 8.011 1.00 68.69 91 SER A C 1
ATOM 717 O O . SER A 1 91 ? -8.451 32.888 8.548 1.00 68.69 91 SER A O 1
ATOM 719 N N . GLU A 1 92 ? -7.704 31.774 6.747 1.00 67.50 92 GLU A N 1
ATOM 720 C CA . GLU A 1 92 ? -7.560 32.969 5.903 1.00 67.50 92 GLU A CA 1
ATOM 721 C C . GLU A 1 92 ? -8.907 33.635 5.591 1.00 67.50 92 GLU A C 1
ATOM 723 O O . GLU A 1 92 ? -8.978 34.859 5.499 1.00 67.50 92 GLU A O 1
ATOM 728 N N . ILE A 1 93 ? -9.987 32.850 5.478 1.00 66.69 93 ILE A N 1
ATOM 729 C CA . ILE A 1 93 ? -11.358 33.376 5.357 1.00 66.69 93 ILE A CA 1
ATOM 730 C C . ILE A 1 93 ? -11.762 34.109 6.638 1.00 66.69 93 ILE A C 1
ATOM 732 O O . ILE A 1 93 ? -12.382 35.167 6.574 1.00 66.69 93 ILE A O 1
ATOM 736 N N . TYR A 1 94 ? -11.420 33.539 7.795 1.00 63.66 94 TYR A N 1
ATOM 737 C CA . TYR A 1 94 ? -11.901 34.003 9.094 1.00 63.66 94 TYR A CA 1
ATOM 738 C C . TYR A 1 94 ? -11.170 35.253 9.611 1.00 63.66 94 TYR A C 1
ATOM 740 O O . TYR A 1 94 ? -11.790 36.104 10.237 1.00 63.66 94 TYR A O 1
ATOM 748 N N . ILE A 1 95 ? -9.868 35.395 9.334 1.00 64.81 95 ILE A N 1
ATOM 749 C CA . ILE A 1 95 ? -9.031 36.520 9.810 1.00 64.81 95 ILE A CA 1
ATOM 750 C C . ILE A 1 95 ? -9.205 37.785 8.946 1.00 64.81 95 ILE A C 1
ATOM 752 O O . ILE A 1 95 ? -8.709 38.861 9.284 1.00 64.81 95 ILE A O 1
ATOM 756 N N . ARG A 1 96 ? -9.907 37.694 7.812 1.00 64.00 96 ARG A N 1
ATOM 757 C CA . ARG A 1 96 ? -10.018 38.802 6.862 1.00 64.00 96 ARG A CA 1
ATOM 758 C C . ARG A 1 96 ? -11.007 39.871 7.336 1.00 64.00 96 ARG A C 1
ATOM 760 O O . ARG A 1 96 ? -12.161 39.893 6.920 1.00 64.00 96 ARG A O 1
ATOM 767 N N . GLU A 1 97 ? -10.528 40.803 8.154 1.00 63.00 97 GLU A N 1
ATOM 768 C CA . GLU A 1 97 ? -11.245 42.045 8.454 1.00 63.00 97 GLU A CA 1
ATOM 769 C C . GLU A 1 97 ? -11.153 43.031 7.270 1.00 63.00 97 GLU A C 1
ATOM 771 O O . GLU A 1 97 ? -10.072 43.218 6.694 1.00 63.00 97 GLU A O 1
ATOM 776 N N . PRO A 1 98 ? -12.267 43.664 6.854 1.00 61.41 98 PRO A N 1
ATOM 777 C CA . PRO A 1 98 ? -12.242 44.650 5.783 1.00 61.41 98 PRO A CA 1
ATOM 778 C C . PRO A 1 98 ? -11.524 45.934 6.244 1.00 61.41 98 PRO A C 1
ATOM 780 O O . PRO A 1 98 ? -11.780 46.423 7.346 1.00 61.41 98 PRO A O 1
ATOM 783 N N . PRO A 1 99 ? -10.642 46.521 5.415 1.00 61.31 99 PRO A N 1
ATOM 784 C CA . PRO A 1 99 ? -9.919 47.735 5.776 1.00 61.31 99 PRO A CA 1
ATOM 785 C C . PRO A 1 99 ? -10.876 48.924 5.952 1.00 61.31 99 PRO A C 1
ATOM 787 O O . PRO A 1 99 ? -11.586 49.324 5.027 1.00 61.31 99 PRO A O 1
ATOM 790 N N . GLN A 1 100 ? -10.865 49.516 7.148 1.00 60.75 100 GLN A N 1
ATOM 791 C CA . GLN A 1 100 ? -11.742 50.623 7.526 1.00 60.75 100 GLN A CA 1
ATOM 792 C C . GLN A 1 100 ? -11.447 51.870 6.668 1.00 60.75 100 GLN A C 1
ATOM 794 O O . GLN A 1 100 ? -10.361 52.442 6.734 1.00 60.75 100 GLN A O 1
ATOM 799 N N . GLY A 1 101 ? -12.418 52.287 5.845 1.00 66.31 101 GLY A N 1
ATOM 800 C CA . GLY A 1 101 ? -12.329 53.499 5.014 1.00 66.31 101 GLY A CA 1
ATOM 801 C C . GLY A 1 101 ? -11.923 53.287 3.548 1.00 66.31 101 GLY A C 1
ATOM 802 O O . GLY A 1 101 ? -11.516 54.245 2.891 1.00 66.31 101 GLY A O 1
ATOM 803 N N . SER A 1 102 ? -12.020 52.066 3.010 1.00 64.62 102 SER A N 1
ATOM 804 C CA . SER A 1 102 ? -11.673 51.775 1.613 1.00 64.62 102 SER A CA 1
ATOM 805 C C . SER A 1 102 ? -12.884 51.833 0.658 1.00 64.62 102 SER A C 1
ATOM 807 O O . SER A 1 102 ? -14.018 51.553 1.037 1.00 64.62 102 SER A O 1
ATOM 809 N N . SER A 1 103 ? -12.682 52.247 -0.601 1.00 79.38 103 SER A N 1
ATOM 810 C CA . SER A 1 103 ? -13.771 52.310 -1.591 1.00 79.38 103 SER A CA 1
ATOM 811 C C . SER A 1 103 ? -14.314 50.909 -1.899 1.00 79.38 103 SER A C 1
ATOM 813 O O . SER A 1 103 ? -13.526 50.018 -2.217 1.00 79.38 103 SER A O 1
ATOM 815 N N . ARG A 1 104 ? -15.647 50.733 -1.942 1.00 77.12 104 ARG A N 1
ATOM 816 C CA . ARG A 1 104 ? -16.323 49.438 -2.225 1.00 77.12 104 ARG A CA 1
ATOM 817 C C . ARG A 1 104 ? -15.749 48.685 -3.435 1.00 77.12 104 ARG A C 1
ATOM 819 O O . ARG A 1 104 ? -15.650 47.465 -3.417 1.00 77.12 104 ARG A O 1
ATOM 826 N N . ALA A 1 105 ? -15.320 49.399 -4.478 1.00 77.69 105 ALA A N 1
ATOM 827 C CA . ALA A 1 105 ? -14.691 48.793 -5.654 1.00 77.69 105 ALA A CA 1
ATOM 828 C C . ALA A 1 105 ? -13.350 48.097 -5.337 1.00 77.69 105 ALA A C 1
ATOM 830 O O . ALA A 1 105 ? -13.075 47.019 -5.855 1.00 77.69 105 ALA A O 1
ATOM 831 N N . ARG A 1 106 ? -12.525 48.675 -4.458 1.00 76.38 106 ARG A N 1
ATOM 832 C CA . ARG A 1 106 ? -11.215 48.130 -4.067 1.00 76.38 106 ARG A CA 1
ATOM 833 C C . ARG A 1 106 ? -11.364 46.883 -3.185 1.00 76.38 106 ARG A C 1
ATOM 835 O O . ARG A 1 106 ? -10.584 45.940 -3.316 1.00 76.38 106 ARG A O 1
ATOM 842 N N . GLU A 1 107 ? -12.397 46.837 -2.348 1.00 79.19 107 GLU A N 1
ATOM 843 C CA . GLU A 1 107 ? -12.748 45.662 -1.531 1.00 79.19 107 GLU A CA 1
ATOM 844 C C . GLU A 1 107 ? -13.226 44.490 -2.390 1.00 79.19 107 GLU A C 1
ATOM 846 O O . GLU A 1 107 ? -12.809 43.348 -2.185 1.00 79.19 107 GLU A O 1
ATOM 851 N N . LEU A 1 108 ? -14.051 44.772 -3.402 1.00 81.56 108 LEU A N 1
ATOM 852 C CA . LEU A 1 108 ? -14.503 43.758 -4.352 1.00 81.56 108 LEU A CA 1
ATOM 853 C C . LEU A 1 108 ? -13.334 43.214 -5.174 1.00 81.56 108 LEU A C 1
ATOM 855 O O . LEU A 1 108 ? -13.182 42.001 -5.272 1.00 81.56 108 LEU A O 1
ATOM 859 N N . VAL A 1 109 ? -12.460 44.085 -5.690 1.00 84.44 109 VAL A N 1
ATOM 860 C CA . VAL A 1 109 ? -11.283 43.665 -6.469 1.00 84.44 109 VAL A CA 1
ATOM 861 C C . VAL A 1 109 ? -10.347 42.789 -5.636 1.00 84.44 109 VAL A C 1
ATOM 863 O O . VAL A 1 109 ? -9.975 41.707 -6.079 1.00 84.44 109 VAL A O 1
ATOM 866 N N . THR A 1 110 ? -10.002 43.200 -4.413 1.00 80.19 110 THR A N 1
ATOM 867 C CA . THR A 1 110 ? -9.130 42.392 -3.538 1.00 80.19 110 THR A CA 1
ATOM 868 C C . THR A 1 110 ? -9.765 41.051 -3.168 1.00 80.19 110 THR A C 1
ATOM 870 O O . THR A 1 110 ? -9.071 40.040 -3.108 1.00 80.19 110 THR A O 1
ATOM 873 N N . THR A 1 111 ? -11.087 41.015 -2.981 1.00 80.88 111 THR A N 1
ATOM 874 C CA . THR A 1 111 ? -11.825 39.773 -2.708 1.00 80.88 111 THR A CA 1
ATOM 875 C C . THR A 1 111 ? -11.853 38.841 -3.908 1.00 80.88 111 THR A C 1
ATOM 877 O O . THR A 1 111 ? -11.589 37.654 -3.755 1.00 80.88 111 THR A O 1
ATOM 880 N N . ILE A 1 112 ? -12.100 39.369 -5.107 1.00 86.50 112 ILE A N 1
ATOM 881 C CA . ILE A 1 112 ? -12.086 38.585 -6.344 1.00 86.50 112 ILE A CA 1
ATOM 882 C C . ILE A 1 112 ? -10.692 38.002 -6.586 1.00 86.50 112 ILE A C 1
ATOM 884 O O . ILE A 1 112 ? -10.578 36.813 -6.862 1.00 86.50 112 ILE A O 1
ATOM 888 N N . VAL A 1 113 ? -9.629 38.797 -6.426 1.00 86.12 113 VAL A N 1
ATOM 889 C CA . VAL A 1 113 ? -8.244 38.321 -6.594 1.00 86.12 113 VAL A CA 1
ATOM 890 C C . VAL A 1 113 ? -7.918 37.190 -5.616 1.00 86.12 113 VAL A C 1
ATOM 892 O O . VAL A 1 113 ? -7.345 36.182 -6.026 1.00 86.12 113 VAL A O 1
ATOM 895 N N . TRP A 1 114 ? -8.318 37.312 -4.347 1.00 83.50 114 TRP A N 1
ATOM 896 C CA . TRP A 1 114 ? -8.111 36.259 -3.350 1.00 83.50 114 TRP A CA 1
ATOM 897 C C . TRP A 1 114 ? -8.902 34.982 -3.682 1.00 83.50 114 TRP A C 1
ATOM 899 O O . TRP A 1 114 ? -8.335 33.893 -3.648 1.00 83.50 114 TRP A O 1
ATOM 909 N N . ILE A 1 115 ? -10.168 35.101 -4.106 1.00 84.44 115 ILE A N 1
ATOM 910 C CA . ILE A 1 115 ? -10.976 33.952 -4.556 1.00 84.44 115 ILE A CA 1
ATOM 911 C C . ILE A 1 115 ? -10.316 33.263 -5.756 1.00 84.44 115 ILE A C 1
ATOM 913 O O . ILE A 1 115 ? -10.224 32.039 -5.790 1.00 84.44 115 ILE A O 1
ATOM 917 N N . VAL A 1 116 ? -9.825 34.031 -6.731 1.00 88.75 116 VAL A N 1
ATOM 918 C CA . VAL A 1 116 ? -9.151 33.486 -7.919 1.00 88.75 116 VAL A CA 1
ATOM 919 C C . VAL A 1 116 ? -7.866 32.748 -7.535 1.00 88.75 116 VAL A C 1
ATOM 921 O O . VAL A 1 116 ? -7.649 31.634 -8.010 1.00 88.75 116 VAL A O 1
ATOM 924 N N . MET A 1 117 ? -7.045 33.317 -6.646 1.00 83.69 117 MET A N 1
ATOM 925 C CA . MET A 1 117 ? -5.839 32.655 -6.129 1.00 83.69 117 MET A CA 1
ATOM 926 C C . MET A 1 117 ? -6.179 31.355 -5.387 1.00 83.69 117 MET A C 1
ATOM 928 O O . MET A 1 117 ? -5.545 30.331 -5.637 1.00 83.69 117 MET A O 1
ATOM 932 N N . MET A 1 118 ? -7.223 31.366 -4.552 1.00 82.69 118 MET A N 1
ATOM 933 C CA . MET A 1 118 ? -7.711 30.182 -3.838 1.00 82.69 118 MET A CA 1
ATOM 934 C C . MET A 1 118 ? -8.165 29.075 -4.788 1.00 82.69 118 MET A C 1
ATOM 936 O O . MET A 1 118 ? -7.744 27.925 -4.661 1.00 82.69 118 MET A O 1
ATOM 940 N N . VAL A 1 119 ? -8.992 29.419 -5.779 1.00 85.31 119 VAL A N 1
ATOM 941 C CA . VAL A 1 119 ? -9.465 28.469 -6.794 1.00 85.31 119 VAL A CA 1
ATOM 942 C C . VAL A 1 119 ? -8.284 27.882 -7.561 1.00 85.31 119 VAL A C 1
ATOM 944 O O . VAL A 1 119 ? -8.215 26.668 -7.741 1.00 85.31 119 VAL A O 1
ATOM 947 N N . TYR A 1 120 ? -7.321 28.712 -7.961 1.00 87.06 120 TYR A N 1
ATOM 948 C CA . TYR A 1 120 ? -6.122 28.256 -8.659 1.00 87.06 120 TYR A CA 1
ATOM 949 C C . TYR A 1 120 ? -5.282 27.291 -7.809 1.00 87.06 120 TYR A C 1
ATOM 951 O O . TYR A 1 120 ? -4.850 26.248 -8.300 1.00 87.06 120 TYR A O 1
ATOM 959 N N . GLN A 1 121 ? -5.103 27.585 -6.522 1.00 82.12 121 GLN A N 1
ATOM 960 C CA . GLN A 1 121 ? -4.341 26.736 -5.610 1.00 82.12 121 GLN A CA 1
ATOM 961 C C . GLN A 1 121 ? -5.021 25.378 -5.380 1.00 82.12 121 GLN A C 1
ATOM 963 O O . GLN A 1 121 ? -4.362 24.339 -5.456 1.00 82.12 121 GLN A O 1
ATOM 968 N N . VAL A 1 122 ? -6.346 25.365 -5.185 1.00 82.06 122 VAL A N 1
ATOM 969 C CA . VAL A 1 122 ? -7.138 24.128 -5.072 1.00 82.06 122 VAL A CA 1
ATOM 970 C C . VAL A 1 122 ? -7.085 23.318 -6.369 1.00 82.06 122 VAL A C 1
ATOM 972 O O . VAL A 1 122 ? -6.932 22.095 -6.322 1.00 82.06 122 VAL A O 1
ATOM 975 N N . LEU A 1 123 ? -7.163 23.977 -7.529 1.00 85.31 123 LEU A N 1
ATOM 976 C CA . LEU A 1 123 ? -7.068 23.323 -8.834 1.00 85.31 123 LEU A CA 1
ATOM 977 C C . LEU A 1 123 ? -5.702 22.669 -9.042 1.00 85.31 123 LEU A C 1
ATOM 979 O O . LEU A 1 123 ? -5.661 21.486 -9.369 1.00 85.31 123 LEU A O 1
ATOM 983 N N . ILE A 1 124 ? -4.595 23.383 -8.806 1.00 84.69 124 ILE A N 1
ATOM 984 C CA . ILE A 1 124 ? -3.243 22.810 -8.923 1.00 84.69 124 ILE A CA 1
ATOM 985 C C . ILE A 1 124 ? -3.095 21.603 -8.005 1.00 84.69 124 ILE A C 1
ATOM 987 O O . ILE A 1 124 ? -2.640 20.546 -8.442 1.00 84.69 124 ILE A O 1
ATOM 991 N N . LEU A 1 125 ? -3.491 21.742 -6.738 1.00 77.50 125 LEU A N 1
ATOM 992 C CA . LEU A 1 125 ? -3.379 20.654 -5.776 1.00 77.50 125 LEU A CA 1
ATOM 993 C C . LEU A 1 125 ? -4.189 19.444 -6.218 1.00 77.50 125 LEU A C 1
ATOM 995 O O . LEU A 1 125 ? -3.672 18.334 -6.182 1.00 77.50 125 LEU A O 1
ATOM 999 N N . THR A 1 126 ? -5.410 19.646 -6.706 1.00 79.06 126 THR A N 1
ATOM 1000 C CA . THR A 1 126 ? -6.250 18.554 -7.207 1.00 79.06 126 THR A CA 1
ATOM 1001 C C . THR A 1 126 ? -5.634 17.900 -8.446 1.00 79.06 126 THR A C 1
ATOM 1003 O O . THR A 1 126 ? -5.542 16.676 -8.504 1.00 79.06 126 THR A O 1
ATOM 1006 N N . ILE A 1 127 ? -5.144 18.692 -9.405 1.00 84.94 127 ILE A N 1
ATOM 1007 C CA . ILE A 1 127 ? -4.517 18.205 -10.644 1.00 84.94 127 ILE A CA 1
ATOM 1008 C C . ILE A 1 127 ? -3.221 17.435 -10.360 1.00 84.94 127 ILE A C 1
ATOM 1010 O O . ILE A 1 127 ? -2.922 16.491 -11.079 1.00 84.94 127 ILE A O 1
ATOM 1014 N N . ILE A 1 128 ? -2.457 17.792 -9.323 1.00 79.31 128 ILE A N 1
ATOM 1015 C CA . ILE A 1 128 ? -1.216 17.090 -8.959 1.00 79.31 128 ILE A CA 1
ATOM 1016 C C . ILE A 1 128 ? -1.504 15.872 -8.070 1.00 79.31 128 ILE A C 1
ATOM 1018 O O . ILE A 1 128 ? -0.973 14.787 -8.309 1.00 79.31 128 ILE A O 1
ATOM 1022 N N . LEU A 1 129 ? -2.350 16.022 -7.047 1.00 75.19 129 LEU A N 1
ATOM 1023 C CA . LEU A 1 129 ? -2.625 14.972 -6.063 1.00 75.19 129 LEU A CA 1
ATOM 1024 C C . LEU A 1 129 ? -3.470 13.842 -6.642 1.00 75.19 129 LEU A C 1
ATOM 1026 O O . LEU A 1 129 ? -3.248 12.691 -6.279 1.00 75.19 129 LEU A O 1
ATOM 1030 N N . PHE A 1 130 ? -4.427 14.134 -7.526 1.00 74.25 130 PHE A N 1
ATOM 1031 C CA . PHE A 1 130 ? -5.337 13.114 -8.044 1.00 74.25 130 PHE A CA 1
ATOM 1032 C C . PHE A 1 130 ? -4.624 12.063 -8.916 1.00 74.25 130 PHE A C 1
ATOM 1034 O O . PHE A 1 130 ? -4.752 10.876 -8.612 1.00 74.25 130 PHE A O 1
ATOM 1041 N N . PRO A 1 131 ? -3.801 12.423 -9.924 1.00 76.25 131 PRO A N 1
ATOM 1042 C CA . PRO A 1 131 ? -3.012 11.447 -10.673 1.00 76.25 131 PRO A CA 1
ATOM 1043 C C . PRO A 1 131 ? -2.023 10.705 -9.780 1.00 76.25 131 PRO A C 1
ATOM 1045 O O . PRO A 1 131 ? -1.850 9.501 -9.944 1.00 76.25 131 PRO A O 1
ATOM 1048 N N . LEU A 1 132 ? -1.417 11.392 -8.805 1.00 71.94 132 LEU A N 1
ATOM 1049 C CA . LEU A 1 132 ? -0.523 10.761 -7.839 1.00 71.94 132 LEU A CA 1
ATOM 1050 C C . LEU A 1 132 ? -1.269 9.709 -7.006 1.00 71.94 132 LEU A C 1
ATOM 1052 O O . LEU A 1 132 ? -0.758 8.611 -6.827 1.00 71.94 132 LEU A O 1
ATOM 1056 N N . ALA A 1 133 ? -2.492 10.005 -6.558 1.00 68.62 133 ALA A N 1
ATOM 1057 C CA . ALA A 1 133 ? -3.344 9.088 -5.802 1.00 68.62 133 ALA A CA 1
ATOM 1058 C C . ALA A 1 133 ? -3.806 7.888 -6.644 1.00 68.62 133 ALA A C 1
ATOM 1060 O O . ALA A 1 133 ? -3.853 6.766 -6.140 1.00 68.62 133 ALA A O 1
ATOM 1061 N N . VAL A 1 134 ? -4.109 8.099 -7.928 1.00 71.06 134 VAL A N 1
ATOM 1062 C CA . VAL A 1 134 ? -4.461 7.021 -8.865 1.00 71.06 134 VAL A CA 1
ATOM 1063 C C . VAL A 1 134 ? -3.252 6.130 -9.146 1.00 71.06 134 VAL A C 1
ATOM 1065 O O . VAL A 1 134 ? -3.355 4.912 -9.020 1.00 71.06 134 VAL A O 1
ATOM 1068 N N . LEU A 1 135 ? -2.095 6.718 -9.465 1.00 70.94 135 LEU A N 1
ATOM 1069 C CA . LEU A 1 135 ? -0.835 5.991 -9.657 1.00 70.94 135 LEU A CA 1
ATOM 1070 C C . LEU A 1 135 ? -0.412 5.247 -8.394 1.00 70.94 135 LEU A C 1
ATOM 1072 O O . LEU A 1 135 ? 0.143 4.162 -8.481 1.00 70.94 135 LEU A O 1
ATOM 1076 N N . TYR A 1 136 ? -0.704 5.807 -7.228 1.00 69.56 136 TYR A N 1
ATOM 1077 C CA . TYR A 1 136 ? -0.467 5.192 -5.933 1.00 69.56 136 TYR A CA 1
ATOM 1078 C C . TYR A 1 136 ? -1.385 3.984 -5.694 1.00 69.56 136 TYR A C 1
ATOM 1080 O O . TYR A 1 136 ? -0.906 2.893 -5.395 1.00 69.56 136 TYR A O 1
ATOM 1088 N N . TYR A 1 137 ? -2.699 4.142 -5.893 1.00 68.06 137 TYR A N 1
ATOM 1089 C CA . TYR A 1 137 ? -3.671 3.071 -5.657 1.00 68.06 137 TYR A CA 1
ATOM 1090 C C . TYR A 1 137 ? -3.533 1.927 -6.667 1.00 68.06 137 TYR A C 1
ATOM 1092 O O . TYR A 1 137 ? -3.672 0.754 -6.320 1.00 68.06 137 TYR A O 1
ATOM 1100 N N . LEU A 1 138 ? -3.244 2.265 -7.925 1.00 78.31 138 LEU A N 1
ATOM 1101 C CA . LEU A 1 138 ? -3.106 1.302 -9.012 1.00 78.31 138 LEU A CA 1
ATOM 1102 C C . LEU A 1 138 ? -1.670 0.815 -9.205 1.00 78.31 138 LEU A C 1
ATOM 1104 O O . LEU A 1 138 ? -1.470 -0.213 -9.846 1.00 78.31 138 LEU A O 1
ATOM 1108 N N . GLY A 1 139 ? -0.677 1.505 -8.642 1.00 82.12 139 GLY A N 1
ATOM 1109 C CA . GLY A 1 139 ? 0.739 1.256 -8.906 1.00 82.12 139 GLY A CA 1
ATOM 1110 C C . GLY A 1 139 ? 1.149 -0.174 -8.603 1.00 82.12 139 GLY A C 1
ATOM 1111 O O . GLY A 1 139 ? 1.780 -0.819 -9.433 1.00 82.12 139 GLY A O 1
ATOM 1112 N N . LEU A 1 140 ? 0.696 -0.728 -7.476 1.00 84.00 140 LEU A N 1
ATOM 1113 C CA . LEU A 1 140 ? 1.024 -2.109 -7.130 1.00 84.00 140 LEU A CA 1
ATOM 1114 C C . LEU A 1 140 ? 0.400 -3.130 -8.091 1.00 84.00 140 LEU A C 1
ATOM 1116 O O . LEU A 1 140 ? 1.038 -4.124 -8.439 1.00 84.00 140 LEU A O 1
ATOM 1120 N N . TYR A 1 141 ? -0.814 -2.866 -8.577 1.00 84.94 141 TYR A N 1
ATOM 1121 C CA . TYR A 1 141 ? -1.468 -3.705 -9.582 1.00 84.94 141 TYR A CA 1
ATOM 1122 C C . TYR A 1 141 ? -0.751 -3.620 -10.931 1.00 84.94 141 TYR A C 1
ATOM 1124 O O . TYR A 1 141 ? -0.520 -4.648 -11.566 1.00 84.94 141 TYR A O 1
ATOM 1132 N N . ILE A 1 142 ? -0.345 -2.414 -11.338 1.00 87.25 142 ILE A N 1
ATOM 1133 C CA . ILE A 1 142 ? 0.395 -2.176 -12.581 1.00 87.25 142 ILE A CA 1
ATOM 1134 C C . ILE A 1 142 ? 1.764 -2.866 -12.523 1.00 87.25 142 ILE A C 1
ATOM 1136 O O . ILE A 1 142 ? 2.098 -3.610 -13.443 1.00 87.25 142 ILE A O 1
ATOM 1140 N N . CYS A 1 143 ? 2.518 -2.714 -11.429 1.00 90.12 143 CYS A N 1
ATOM 1141 C CA . CYS A 1 143 ? 3.792 -3.410 -11.220 1.00 90.12 143 CYS A CA 1
ATOM 1142 C C . CYS A 1 143 ? 3.639 -4.928 -11.319 1.00 90.12 143 CYS A C 1
ATOM 1144 O O . CYS A 1 143 ? 4.426 -5.586 -11.995 1.00 90.12 143 CYS A O 1
ATOM 1146 N N . THR A 1 144 ? 2.605 -5.476 -10.677 1.00 91.00 144 THR A N 1
ATOM 1147 C CA . THR A 1 144 ? 2.321 -6.917 -10.697 1.00 91.00 144 THR A CA 1
ATOM 1148 C C . THR A 1 144 ? 1.998 -7.392 -12.110 1.00 91.00 144 THR A C 1
ATOM 1150 O O . THR A 1 144 ? 2.527 -8.408 -12.550 1.00 91.00 144 THR A O 1
ATOM 1153 N N . ALA A 1 145 ? 1.168 -6.647 -12.845 1.00 91.19 145 ALA A N 1
ATOM 1154 C CA . ALA A 1 145 ? 0.800 -6.975 -14.217 1.00 91.19 145 ALA A CA 1
ATOM 1155 C C . ALA A 1 145 ? 2.007 -6.921 -15.164 1.00 91.19 145 ALA A C 1
ATOM 1157 O O . ALA A 1 145 ? 2.198 -7.842 -15.956 1.00 91.19 145 ALA A O 1
ATOM 1158 N N . ILE A 1 146 ? 2.850 -5.887 -15.051 1.00 91.25 146 ILE A N 1
ATOM 1159 C CA . ILE A 1 146 ? 4.089 -5.767 -15.832 1.00 91.25 146 ILE A CA 1
ATOM 1160 C C . ILE A 1 146 ? 5.023 -6.936 -15.511 1.00 91.25 146 ILE A C 1
ATOM 1162 O O . ILE A 1 146 ? 5.489 -7.605 -16.430 1.00 91.25 146 ILE A O 1
ATOM 1166 N N . ALA A 1 147 ? 5.262 -7.223 -14.230 1.00 91.88 147 ALA A N 1
ATOM 1167 C CA . ALA A 1 147 ? 6.153 -8.301 -13.811 1.00 91.88 147 ALA A CA 1
ATOM 1168 C C . ALA A 1 147 ? 5.654 -9.683 -14.266 1.00 91.88 147 ALA A C 1
ATOM 1170 O O . ALA A 1 147 ? 6.435 -10.463 -14.809 1.00 91.88 147 ALA A O 1
ATOM 1171 N N . LEU A 1 148 ? 4.352 -9.964 -14.127 1.00 92.19 148 LEU A N 1
ATOM 1172 C CA . LEU A 1 148 ? 3.724 -11.182 -14.652 1.00 92.19 148 LEU A CA 1
ATOM 1173 C C . LEU A 1 148 ? 3.875 -11.276 -16.171 1.00 92.19 148 LEU A C 1
ATOM 1175 O O . LEU A 1 148 ? 4.270 -12.318 -16.689 1.00 92.19 148 LEU A O 1
ATOM 1179 N N . TRP A 1 149 ? 3.591 -10.189 -16.890 1.00 90.44 149 TRP A N 1
ATOM 1180 C CA . TRP A 1 149 ? 3.707 -10.161 -18.344 1.00 90.44 149 TRP A CA 1
ATOM 1181 C C . TRP A 1 149 ? 5.142 -10.428 -18.807 1.00 90.44 149 TRP A C 1
ATOM 1183 O O . TRP A 1 149 ? 5.340 -11.228 -19.723 1.00 90.44 149 TRP A O 1
ATOM 1193 N N . ARG A 1 150 ? 6.147 -9.829 -18.149 1.00 87.50 150 ARG A N 1
ATOM 1194 C CA . ARG A 1 150 ? 7.564 -10.114 -18.427 1.00 87.50 150 ARG A CA 1
ATOM 1195 C C . ARG A 1 150 ? 7.893 -11.581 -18.133 1.00 87.50 150 ARG A C 1
ATOM 1197 O O . ARG A 1 150 ? 8.378 -12.259 -19.037 1.00 87.50 150 ARG A O 1
ATOM 1204 N N . LEU A 1 151 ? 7.553 -12.099 -16.948 1.00 87.25 151 LEU A N 1
ATOM 1205 C CA . LEU A 1 151 ? 7.823 -13.492 -16.547 1.00 87.25 151 LEU A CA 1
ATOM 1206 C C . LEU A 1 151 ? 7.175 -14.546 -17.448 1.00 87.25 151 LEU A C 1
ATOM 1208 O O . LEU A 1 151 ? 7.717 -15.645 -17.570 1.00 87.25 151 LEU A O 1
ATOM 1212 N N . VAL A 1 152 ? 6.019 -14.241 -18.044 1.00 86.06 152 VAL A N 1
ATOM 1213 C CA . VAL A 1 152 ? 5.328 -15.134 -18.987 1.00 86.06 152 VAL A CA 1
ATOM 1214 C C . VAL A 1 152 ? 5.959 -15.052 -20.369 1.00 86.06 152 VAL A C 1
ATOM 1216 O O . VAL A 1 152 ? 6.215 -16.082 -20.987 1.00 86.06 152 VAL A O 1
ATOM 1219 N N . LYS A 1 153 ? 6.206 -13.836 -20.868 1.00 81.62 153 LYS A N 1
ATOM 1220 C CA . LYS A 1 153 ? 6.707 -13.651 -22.230 1.00 81.62 153 LYS A CA 1
ATOM 1221 C C . LYS A 1 153 ? 8.144 -14.137 -22.385 1.00 81.62 153 LYS A C 1
ATOM 1223 O O . LYS A 1 153 ? 8.489 -14.602 -23.467 1.00 81.62 153 LYS A O 1
ATOM 1228 N N . ARG A 1 154 ? 8.959 -14.021 -21.326 1.00 72.06 154 ARG A N 1
ATOM 1229 C CA . ARG A 1 154 ? 10.369 -14.448 -21.292 1.00 72.06 154 ARG A CA 1
ATOM 1230 C C . ARG A 1 154 ? 11.132 -14.066 -22.567 1.00 72.06 154 ARG A C 1
ATOM 1232 O O . ARG A 1 154 ? 11.942 -14.836 -23.069 1.00 72.06 154 ARG A O 1
ATOM 1239 N N . ASP A 1 155 ? 10.868 -12.878 -23.115 1.00 71.06 155 ASP A N 1
ATOM 1240 C CA . ASP A 1 155 ? 11.525 -12.404 -24.339 1.00 71.06 155 ASP A CA 1
ATOM 1241 C C . ASP A 1 155 ? 12.815 -11.619 -24.058 1.00 71.06 155 ASP A C 1
ATOM 1243 O O . ASP A 1 155 ? 13.545 -11.347 -24.996 1.00 71.06 155 ASP A O 1
ATOM 1247 N N . TYR A 1 156 ? 13.159 -11.367 -22.787 1.00 66.44 156 TYR A N 1
ATOM 1248 C CA . TYR A 1 156 ? 14.433 -10.769 -22.336 1.00 66.44 156 TYR A CA 1
ATOM 1249 C C . TYR A 1 156 ? 15.641 -11.718 -22.377 1.00 66.44 156 TYR A C 1
ATOM 1251 O O . TYR A 1 156 ? 16.708 -11.429 -21.838 1.00 66.44 156 TYR A O 1
ATOM 1259 N N . TYR A 1 157 ? 15.463 -12.899 -22.970 1.00 60.47 157 TYR A N 1
ATOM 1260 C CA . TYR A 1 157 ? 16.494 -13.927 -23.098 1.00 60.47 157 TYR A CA 1
ATOM 1261 C C . TYR A 1 157 ? 17.175 -13.894 -24.480 1.00 60.47 157 TYR A C 1
ATOM 1263 O O . TYR A 1 157 ? 18.166 -14.604 -24.683 1.00 60.47 157 TYR A O 1
ATOM 1271 N N . GLY A 1 158 ? 16.647 -13.100 -25.421 1.00 50.38 158 GLY A N 1
ATOM 1272 C CA . GLY A 1 158 ? 16.965 -13.131 -26.848 1.00 50.38 158 GLY A CA 1
ATOM 1273 C C . GLY A 1 158 ? 18.021 -12.115 -27.266 1.00 50.38 158 GLY A C 1
ATOM 1274 O O . GLY A 1 158 ? 17.711 -11.150 -27.953 1.00 50.38 158 GLY A O 1
ATOM 1275 N N . GLY A 1 159 ? 19.276 -12.361 -26.892 1.00 53.41 159 GLY A N 1
ATOM 1276 C CA . GLY A 1 159 ? 20.401 -11.548 -27.367 1.00 53.41 159 GLY A CA 1
ATOM 1277 C C . GLY A 1 159 ? 21.595 -11.474 -26.427 1.00 53.41 159 GLY A C 1
ATOM 1278 O O . GLY A 1 159 ? 22.368 -10.526 -26.524 1.00 53.41 159 GLY A O 1
ATOM 1279 N N . ALA A 1 160 ? 21.756 -12.431 -25.507 1.00 52.94 160 ALA A N 1
ATOM 1280 C CA . ALA A 1 160 ? 22.994 -12.533 -24.746 1.00 52.94 160 ALA A CA 1
ATOM 1281 C C . ALA A 1 160 ? 24.132 -12.832 -25.730 1.00 52.94 160 ALA A C 1
ATOM 1283 O O . ALA A 1 160 ? 24.316 -13.978 -26.141 1.00 52.94 160 ALA A O 1
ATOM 1284 N N . ALA A 1 161 ? 24.854 -11.782 -26.123 1.00 48.03 161 ALA A N 1
ATOM 1285 C CA . ALA A 1 161 ? 26.201 -11.902 -26.636 1.00 48.03 161 ALA A CA 1
ATOM 1286 C C . ALA A 1 161 ? 26.963 -12.834 -25.690 1.00 48.03 161 ALA A C 1
ATOM 1288 O O . ALA A 1 161 ? 26.880 -12.693 -24.467 1.00 48.03 161 ALA A O 1
ATOM 1289 N N . GLU A 1 162 ? 27.625 -13.827 -26.269 1.00 49.03 162 GLU A N 1
ATOM 1290 C CA . GLU A 1 162 ? 28.459 -14.795 -25.575 1.00 49.03 162 GLU A CA 1
ATOM 1291 C C . GLU A 1 162 ? 29.504 -14.051 -24.728 1.00 49.03 162 GLU A C 1
ATOM 1293 O O . GLU A 1 162 ? 30.520 -13.574 -25.225 1.00 49.03 162 GLU A O 1
ATOM 1298 N N . GLY A 1 163 ? 29.216 -13.880 -23.440 1.00 53.31 163 GLY A N 1
ATOM 1299 C CA . GLY A 1 163 ? 30.051 -13.134 -22.508 1.00 53.31 163 GLY A CA 1
ATOM 1300 C C . GLY A 1 163 ? 29.582 -13.359 -21.075 1.00 53.31 163 GLY A C 1
ATOM 1301 O O . GLY A 1 163 ? 28.381 -13.338 -20.797 1.00 53.31 163 GLY A O 1
ATOM 1302 N N . GLY A 1 164 ? 30.531 -13.605 -20.167 1.00 55.19 164 GLY A N 1
ATOM 1303 C CA . GLY A 1 164 ? 30.276 -14.062 -18.793 1.00 55.19 164 GLY A CA 1
ATOM 1304 C C . GLY A 1 164 ? 29.346 -13.171 -17.957 1.00 55.19 164 GLY A C 1
ATOM 1305 O O . GLY A 1 164 ? 28.664 -13.680 -17.071 1.00 55.19 164 GLY A O 1
ATOM 1306 N N . ASP A 1 165 ? 29.235 -11.881 -18.279 1.00 55.66 165 ASP A N 1
ATOM 1307 C CA . ASP A 1 165 ? 28.405 -10.925 -17.533 1.00 55.66 165 ASP A CA 1
ATOM 1308 C C . ASP A 1 165 ? 26.899 -11.049 -17.839 1.00 55.66 165 ASP A C 1
ATOM 1310 O O . ASP A 1 165 ? 26.063 -10.855 -16.955 1.00 55.66 165 ASP A O 1
ATOM 1314 N N . ALA A 1 166 ? 26.513 -11.477 -19.048 1.00 60.62 166 ALA A N 1
ATOM 1315 C CA . ALA A 1 166 ? 25.105 -11.707 -19.397 1.00 60.62 166 ALA A CA 1
ATOM 1316 C C . ALA A 1 166 ? 24.527 -12.986 -18.754 1.00 60.62 166 ALA A C 1
ATOM 1318 O O . ALA A 1 166 ? 23.305 -13.167 -18.708 1.00 60.62 166 ALA A O 1
ATOM 1319 N N . ALA A 1 167 ? 25.386 -13.873 -18.235 1.00 68.69 167 ALA A N 1
ATOM 1320 C CA . ALA A 1 167 ? 24.970 -15.120 -17.594 1.00 68.69 167 ALA A CA 1
ATOM 1321 C C . ALA A 1 167 ? 24.164 -14.870 -16.308 1.00 68.69 167 ALA A C 1
ATOM 1323 O O . ALA A 1 167 ? 23.184 -15.568 -16.051 1.00 68.69 167 ALA A O 1
ATOM 1324 N N . ASN A 1 168 ? 24.533 -13.837 -15.543 1.00 79.19 168 ASN A N 1
ATOM 1325 C CA . ASN A 1 168 ? 23.901 -13.509 -14.262 1.00 79.19 168 ASN A CA 1
ATOM 1326 C C . ASN A 1 168 ? 22.736 -12.517 -14.393 1.00 79.19 168 ASN A C 1
ATOM 1328 O O . ASN A 1 168 ? 21.910 -12.418 -13.486 1.00 79.19 168 ASN A O 1
ATOM 1332 N N . LEU A 1 169 ? 22.612 -11.831 -15.532 1.00 81.88 169 LEU A N 1
ATOM 1333 C CA . LEU A 1 169 ? 21.512 -10.898 -15.788 1.00 81.88 169 LEU A CA 1
ATOM 1334 C C . LEU A 1 169 ? 20.150 -11.603 -15.813 1.00 81.88 169 LEU A C 1
ATOM 1336 O O . LEU A 1 169 ? 19.184 -11.135 -15.212 1.00 81.88 169 LEU A O 1
ATOM 1340 N N . LYS A 1 170 ? 20.080 -12.756 -16.482 1.00 80.88 170 LYS A N 1
ATOM 1341 C CA . LYS A 1 170 ? 18.854 -13.560 -16.604 1.00 80.88 170 LYS A CA 1
ATOM 1342 C C . LYS A 1 170 ? 18.280 -13.966 -15.238 1.00 80.88 170 LYS A C 1
ATOM 1344 O O . LYS A 1 170 ? 17.147 -13.581 -14.949 1.00 80.88 170 LYS A O 1
ATOM 1349 N N . PRO A 1 171 ? 19.031 -14.671 -14.366 1.00 86.44 171 PRO A N 1
ATOM 1350 C CA . PRO A 1 171 ? 18.529 -15.018 -13.041 1.00 86.44 171 PRO A CA 1
ATOM 1351 C C . PRO A 1 171 ? 18.262 -13.776 -12.181 1.00 86.44 171 PRO A C 1
ATOM 1353 O O . PRO A 1 171 ? 17.335 -13.792 -11.373 1.00 86.44 171 PRO A O 1
ATOM 1356 N N . ALA A 1 172 ? 19.004 -12.679 -12.370 1.00 88.38 172 ALA A N 1
ATOM 1357 C CA . ALA A 1 172 ? 18.740 -11.442 -11.643 1.00 88.38 172 ALA A CA 1
ATOM 1358 C C . ALA A 1 172 ? 17.370 -10.833 -11.998 1.00 88.38 172 ALA A C 1
ATOM 1360 O O . ALA A 1 172 ? 16.619 -10.465 -11.093 1.00 88.38 172 ALA A O 1
ATOM 1361 N N . LEU A 1 173 ? 16.998 -10.775 -13.279 1.00 88.69 173 LEU A N 1
ATOM 1362 C CA . LEU A 1 173 ? 15.674 -10.297 -13.697 1.00 88.69 173 LEU A CA 1
ATOM 1363 C C . LEU A 1 173 ? 14.549 -11.243 -13.267 1.00 88.69 173 LEU A C 1
ATOM 1365 O O . LEU A 1 173 ? 13.499 -10.772 -12.832 1.00 88.69 173 LEU A O 1
ATOM 1369 N N . ASP A 1 174 ? 14.781 -12.556 -13.306 1.00 89.62 174 ASP A N 1
ATOM 1370 C CA . ASP A 1 174 ? 13.805 -13.545 -12.834 1.00 89.62 174 ASP A CA 1
ATOM 1371 C C . ASP A 1 174 ? 13.483 -13.356 -11.351 1.00 89.62 174 ASP A C 1
ATOM 1373 O O . ASP A 1 174 ? 12.310 -13.348 -10.968 1.00 89.62 174 ASP A O 1
ATOM 1377 N N . VAL A 1 175 ? 14.502 -13.134 -10.515 1.00 92.62 175 VAL A N 1
ATOM 1378 C CA . VAL A 1 175 ? 14.309 -12.820 -9.093 1.00 92.62 175 VAL A CA 1
ATOM 1379 C C . VAL A 1 175 ? 13.564 -11.494 -8.931 1.00 92.62 175 VAL A C 1
ATOM 1381 O O . VAL A 1 175 ? 12.599 -11.439 -8.170 1.00 92.62 175 VAL A O 1
ATOM 1384 N N . LEU A 1 176 ? 13.940 -10.449 -9.678 1.00 93.12 176 LEU A N 1
ATOM 1385 C CA . LEU A 1 176 ? 13.298 -9.131 -9.605 1.00 93.12 176 LEU A CA 1
ATOM 1386 C C . LEU A 1 176 ? 11.799 -9.216 -9.896 1.00 93.12 176 LEU A C 1
ATOM 1388 O O . LEU A 1 176 ? 10.972 -8.779 -9.092 1.00 93.12 176 LEU A O 1
ATOM 1392 N N . TYR A 1 177 ? 11.433 -9.801 -11.035 1.00 93.06 177 TYR A N 1
ATOM 1393 C CA . TYR A 1 177 ? 10.034 -9.909 -11.418 1.00 93.06 177 TYR A CA 1
ATOM 1394 C C . TYR A 1 177 ? 9.275 -10.866 -10.492 1.00 93.06 177 TYR A C 1
ATOM 1396 O O . TYR A 1 177 ? 8.128 -10.585 -10.151 1.00 93.06 177 TYR A O 1
ATOM 1404 N N . SER A 1 178 ? 9.904 -11.939 -9.999 1.00 94.00 178 SER A N 1
ATOM 1405 C CA . SER A 1 178 ? 9.273 -12.847 -9.028 1.00 94.00 178 SER A CA 1
ATOM 1406 C C . SER A 1 178 ? 8.968 -12.154 -7.700 1.00 94.00 178 SER A C 1
ATOM 1408 O O . SER A 1 178 ? 7.891 -12.358 -7.141 1.00 94.00 178 SER A O 1
ATOM 1410 N N . LEU A 1 179 ? 9.867 -11.292 -7.214 1.00 94.44 179 LEU A N 1
ATOM 1411 C CA . LEU A 1 179 ? 9.633 -10.468 -6.025 1.00 94.44 179 LEU A CA 1
ATOM 1412 C C . LEU A 1 179 ? 8.458 -9.507 -6.233 1.00 94.44 179 LEU A C 1
ATOM 1414 O O . LEU A 1 179 ? 7.580 -9.428 -5.373 1.00 94.44 179 LEU A O 1
ATOM 1418 N N . ALA A 1 180 ? 8.398 -8.837 -7.388 1.00 93.19 180 ALA A N 1
ATOM 1419 C CA . ALA A 1 180 ? 7.297 -7.939 -7.731 1.00 93.19 180 ALA A CA 1
ATOM 1420 C C . ALA A 1 180 ? 5.947 -8.675 -7.800 1.00 93.19 180 ALA A C 1
ATOM 1422 O O . ALA A 1 180 ? 4.952 -8.200 -7.251 1.00 93.19 180 ALA A O 1
ATOM 1423 N N . VAL A 1 181 ? 5.913 -9.868 -8.404 1.00 94.25 181 VAL A N 1
ATOM 1424 C CA . VAL A 1 181 ? 4.707 -10.707 -8.444 1.00 94.25 181 VAL A CA 1
ATOM 1425 C C . VAL A 1 181 ? 4.321 -11.2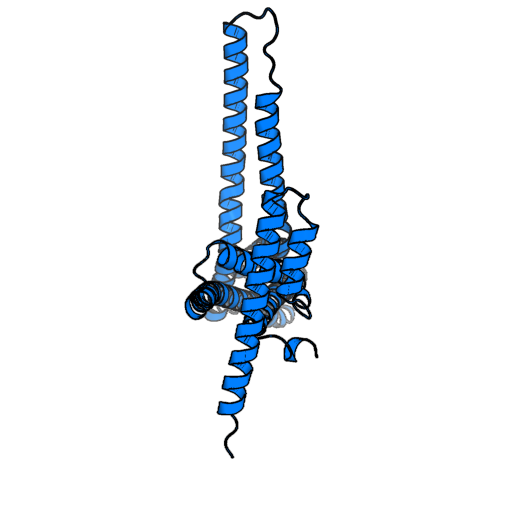07 -7.056 1.00 94.25 181 VAL A C 1
ATOM 1427 O O . VAL A 1 181 ? 3.149 -11.134 -6.693 1.00 94.25 181 VAL A O 1
ATOM 1430 N N . GLY A 1 182 ? 5.281 -11.679 -6.257 1.00 93.44 182 GLY A N 1
ATOM 1431 C CA . GLY A 1 182 ? 5.034 -12.140 -4.891 1.00 93.44 182 GLY A CA 1
ATOM 1432 C C . GLY A 1 182 ? 4.465 -11.033 -4.000 1.00 93.44 182 GLY A C 1
ATOM 1433 O O . GLY A 1 182 ? 3.490 -11.249 -3.279 1.00 93.44 182 GLY A O 1
ATOM 1434 N N . GLN A 1 183 ? 5.015 -9.822 -4.106 1.00 92.75 183 GLN A N 1
ATOM 1435 C CA . GLN A 1 183 ? 4.506 -8.645 -3.406 1.00 92.75 183 GLN A CA 1
ATOM 1436 C C . GLN A 1 183 ? 3.073 -8.311 -3.838 1.00 92.75 183 GLN A C 1
ATOM 1438 O O . GLN A 1 183 ? 2.202 -8.094 -2.992 1.00 92.75 183 GLN A O 1
ATOM 1443 N N . GLY A 1 184 ? 2.823 -8.321 -5.148 1.00 90.31 184 GLY A N 1
ATOM 1444 C CA . GLY A 1 184 ? 1.501 -8.143 -5.735 1.00 90.31 184 GLY A CA 1
ATOM 1445 C C . GLY A 1 184 ? 0.474 -9.158 -5.252 1.00 90.31 184 GLY A C 1
ATOM 1446 O O . GLY A 1 184 ? -0.635 -8.792 -4.868 1.00 90.31 184 GLY A O 1
ATOM 1447 N N . ALA A 1 185 ? 0.855 -10.435 -5.213 1.00 92.12 185 ALA A N 1
ATOM 1448 C CA . ALA A 1 185 ? 0.000 -11.528 -4.770 1.00 92.12 185 ALA A CA 1
ATOM 1449 C C . ALA A 1 185 ? -0.388 -11.388 -3.292 1.00 92.12 185 ALA A C 1
ATOM 1451 O O . ALA A 1 185 ? -1.571 -11.498 -2.964 1.00 92.12 185 ALA A O 1
ATOM 1452 N N . LEU A 1 186 ? 0.567 -11.077 -2.405 1.00 91.00 186 LEU A N 1
ATOM 1453 C CA . LEU A 1 186 ? 0.269 -10.819 -0.990 1.00 91.00 186 LEU A CA 1
ATOM 1454 C C . LEU A 1 186 ? -0.673 -9.626 -0.815 1.00 91.00 186 LEU A C 1
ATOM 1456 O O . LEU A 1 186 ? -1.589 -9.674 0.007 1.00 91.00 186 LEU A O 1
ATOM 1460 N N . PHE A 1 187 ? -0.482 -8.564 -1.598 1.00 88.31 187 PHE A N 1
ATOM 1461 C CA . PHE A 1 187 ? -1.348 -7.392 -1.547 1.00 88.31 187 PHE A CA 1
ATOM 1462 C C . PHE A 1 187 ? -2.755 -7.669 -2.084 1.00 88.31 187 PHE A C 1
ATOM 1464 O O . PHE A 1 187 ? -3.741 -7.248 -1.473 1.00 88.31 187 PHE A O 1
ATOM 1471 N N . PHE A 1 188 ? -2.872 -8.408 -3.188 1.00 88.12 188 PHE A N 1
ATOM 1472 C CA . PHE A 1 188 ? -4.159 -8.833 -3.733 1.00 88.12 188 PHE A CA 1
ATOM 1473 C C . PHE A 1 188 ? -4.908 -9.706 -2.728 1.00 88.12 188 PHE A C 1
ATOM 1475 O O . PHE A 1 188 ? -6.072 -9.454 -2.418 1.00 88.12 188 PHE A O 1
ATOM 1482 N N . TYR A 1 189 ? -4.208 -10.679 -2.146 1.00 89.25 189 TYR A N 1
ATOM 1483 C CA . TYR A 1 189 ? -4.747 -11.557 -1.121 1.00 89.25 189 TYR A CA 1
ATOM 1484 C C . TYR A 1 189 ? -5.216 -10.759 0.104 1.00 89.25 189 TYR A C 1
ATOM 1486 O O . TYR A 1 189 ? -6.353 -10.907 0.550 1.00 89.25 189 TYR A O 1
ATOM 1494 N N . ARG A 1 190 ? -4.399 -9.821 0.597 1.00 87.62 190 ARG A N 1
ATOM 1495 C CA . ARG A 1 190 ? -4.791 -8.895 1.667 1.00 87.62 190 ARG A CA 1
ATOM 1496 C C . ARG A 1 190 ? -6.044 -8.099 1.303 1.00 87.62 190 ARG A C 1
ATOM 1498 O O . ARG A 1 190 ? -6.949 -7.988 2.124 1.00 87.62 190 ARG A O 1
ATOM 1505 N N . THR A 1 191 ? -6.120 -7.556 0.094 1.00 84.06 191 THR A N 1
ATOM 1506 C CA . THR A 1 191 ? -7.269 -6.759 -0.361 1.00 84.06 191 THR A CA 1
ATOM 1507 C C . THR A 1 191 ? -8.544 -7.604 -0.426 1.00 84.06 191 THR A C 1
ATOM 1509 O O . THR A 1 191 ? -9.585 -7.190 0.088 1.00 84.06 191 THR A O 1
ATOM 1512 N N . ALA A 1 192 ? -8.457 -8.825 -0.958 1.00 85.94 192 ALA A N 1
ATOM 1513 C CA . ALA A 1 192 ? -9.570 -9.770 -1.001 1.00 85.94 192 ALA A CA 1
ATOM 1514 C C . ALA A 1 192 ? -10.067 -10.138 0.408 1.00 85.94 192 ALA A C 1
ATOM 1516 O O . ALA A 1 192 ? -11.267 -10.078 0.685 1.00 85.94 192 ALA A O 1
ATOM 1517 N N . TYR A 1 193 ? -9.149 -10.436 1.335 1.00 82.69 193 TYR A N 1
ATOM 1518 C CA . TYR A 1 193 ? -9.497 -10.711 2.731 1.00 82.69 193 TYR A CA 1
ATOM 1519 C C . TYR A 1 193 ? -10.041 -9.481 3.458 1.00 82.69 193 TYR A C 1
ATOM 1521 O O . TYR A 1 193 ? -10.898 -9.633 4.325 1.00 82.69 193 TYR A O 1
ATOM 1529 N N . ALA A 1 194 ? -9.612 -8.265 3.103 1.00 82.19 194 ALA A N 1
ATOM 1530 C CA . ALA A 1 194 ? -10.144 -7.033 3.687 1.00 82.19 194 ALA A CA 1
ATOM 1531 C C . ALA A 1 194 ? -11.623 -6.863 3.351 1.00 82.19 194 ALA A C 1
ATOM 1533 O O . ALA A 1 194 ? -12.424 -6.536 4.232 1.00 82.19 194 ALA A O 1
ATOM 1534 N N . PHE A 1 195 ? -11.966 -7.126 2.090 1.00 77.12 195 PHE A N 1
ATOM 1535 C CA . PHE A 1 195 ? -13.331 -7.092 1.592 1.00 77.12 195 PHE A CA 1
ATOM 1536 C C . PHE A 1 195 ? -14.190 -8.189 2.237 1.00 77.12 195 PHE A C 1
ATOM 1538 O O . PHE A 1 195 ? -15.234 -7.895 2.820 1.00 77.12 195 PHE A O 1
ATOM 1545 N N . ALA A 1 196 ? -13.711 -9.439 2.237 1.00 76.44 196 ALA A N 1
ATOM 1546 C CA . ALA A 1 196 ? -14.419 -10.565 2.848 1.00 76.44 196 ALA A CA 1
ATOM 1547 C C . ALA A 1 196 ? -14.597 -10.402 4.371 1.00 76.44 196 ALA A C 1
ATOM 1549 O O . ALA A 1 196 ? -15.666 -10.681 4.916 1.00 76.44 196 ALA A O 1
ATOM 1550 N N . GLY A 1 197 ? -13.570 -9.909 5.066 1.00 69.25 197 GLY A N 1
ATOM 1551 C CA . GLY A 1 197 ? -13.587 -9.706 6.511 1.00 69.25 197 GLY A CA 1
ATOM 1552 C C . GLY A 1 197 ? -14.519 -8.580 6.956 1.00 69.25 197 GLY A C 1
ATOM 1553 O O . GLY A 1 197 ? -15.140 -8.703 8.008 1.00 69.25 197 GLY A O 1
ATOM 1554 N N . ASN A 1 198 ? -14.708 -7.530 6.146 1.00 69.50 198 ASN A N 1
ATOM 1555 C CA . ASN A 1 198 ? -15.748 -6.526 6.414 1.00 69.50 198 ASN A CA 1
ATOM 1556 C C . ASN A 1 198 ? -17.150 -7.165 6.416 1.00 69.50 198 ASN A C 1
ATOM 1558 O O . ASN A 1 198 ? -17.958 -6.869 7.293 1.00 69.50 198 ASN A O 1
ATOM 1562 N N . GLY A 1 199 ? -17.406 -8.111 5.506 1.00 68.12 199 GLY A N 1
ATOM 1563 C CA . GLY A 1 199 ? -18.639 -8.904 5.508 1.00 68.12 199 GLY A CA 1
ATOM 1564 C C . GLY A 1 199 ? -18.743 -9.884 6.685 1.00 68.12 199 GLY A C 1
ATOM 1565 O O . GLY A 1 199 ? -19.832 -10.110 7.208 1.00 68.12 199 GLY A O 1
ATOM 1566 N N . ALA A 1 200 ? -17.628 -10.456 7.150 1.00 62.84 200 ALA A N 1
ATOM 1567 C CA . ALA A 1 200 ? -17.619 -11.334 8.325 1.00 62.84 200 ALA A CA 1
ATOM 1568 C C . ALA A 1 200 ? -17.979 -10.585 9.621 1.00 62.84 200 ALA A C 1
ATOM 1570 O O . ALA A 1 200 ? -18.665 -11.136 10.478 1.00 62.84 200 ALA A O 1
ATOM 1571 N N . VAL A 1 201 ? -17.570 -9.322 9.747 1.00 64.62 201 VAL A N 1
ATOM 1572 C CA . VAL A 1 201 ? -17.899 -8.463 10.897 1.00 64.62 201 VAL A CA 1
ATOM 1573 C C . VAL A 1 201 ? -19.388 -8.128 10.924 1.00 64.62 201 VAL A C 1
ATOM 1575 O O . VAL A 1 201 ? -20.010 -8.233 11.977 1.00 64.62 201 VAL A O 1
ATOM 1578 N N . GLU A 1 202 ? -19.982 -7.813 9.771 1.00 68.38 202 GLU A N 1
ATOM 1579 C CA . GLU A 1 202 ? -21.438 -7.654 9.637 1.00 68.38 202 GLU A CA 1
ATOM 1580 C C . GLU A 1 202 ? -22.179 -8.934 10.061 1.00 68.38 202 GLU A C 1
ATOM 1582 O O . GLU A 1 202 ? -23.139 -8.867 10.825 1.00 68.38 202 GLU A O 1
ATOM 1587 N N . LYS A 1 203 ? -21.677 -10.118 9.680 1.00 65.69 203 LYS A N 1
ATOM 1588 C CA . LYS A 1 203 ? -22.245 -11.406 10.120 1.00 65.69 203 LYS A CA 1
ATOM 1589 C C . LYS A 1 203 ? -22.126 -11.638 11.625 1.00 65.69 203 LYS A C 1
ATOM 1591 O O . LYS A 1 203 ? -23.020 -12.245 12.202 1.00 65.69 203 LYS A O 1
ATOM 1596 N N . VAL A 1 204 ? -21.048 -11.189 12.271 1.00 64.12 204 VAL A N 1
ATOM 1597 C CA . VAL A 1 204 ? -20.925 -11.226 13.739 1.00 64.12 204 VAL A CA 1
ATOM 1598 C C . VAL A 1 204 ? -21.968 -10.290 14.353 1.00 64.12 204 VAL A C 1
ATOM 1600 O O . VAL A 1 204 ? -22.770 -10.729 15.171 1.00 64.12 204 VAL A O 1
ATOM 1603 N N . ILE A 1 205 ? -22.045 -9.038 13.898 1.00 65.69 205 ILE A N 1
ATOM 1604 C CA . ILE A 1 205 ? -23.032 -8.056 14.378 1.00 65.69 205 ILE A CA 1
ATOM 1605 C C . ILE A 1 205 ? -24.467 -8.603 14.283 1.00 65.69 205 ILE A C 1
ATOM 1607 O O . ILE A 1 205 ? -25.245 -8.479 15.235 1.00 65.69 205 ILE A O 1
ATOM 1611 N N . ASP A 1 206 ? -24.795 -9.244 13.162 1.00 66.38 206 ASP A N 1
ATOM 1612 C CA . ASP A 1 206 ? -26.111 -9.824 12.903 1.00 66.38 206 ASP A CA 1
ATOM 1613 C C . ASP A 1 206 ? -26.371 -11.095 13.737 1.00 66.38 206 ASP A C 1
ATOM 1615 O O . ASP A 1 206 ? -27.394 -11.209 14.419 1.00 66.38 206 ASP A O 1
ATOM 1619 N N . LYS A 1 207 ? -25.395 -12.013 13.810 1.00 62.34 207 LYS A N 1
ATOM 1620 C CA . LYS A 1 207 ? -25.482 -13.263 14.591 1.00 62.34 207 LYS A CA 1
ATOM 1621 C C . LYS A 1 207 ? -25.722 -13.017 16.080 1.00 62.34 207 LYS A C 1
ATOM 1623 O O . LYS A 1 207 ? -26.439 -13.788 16.721 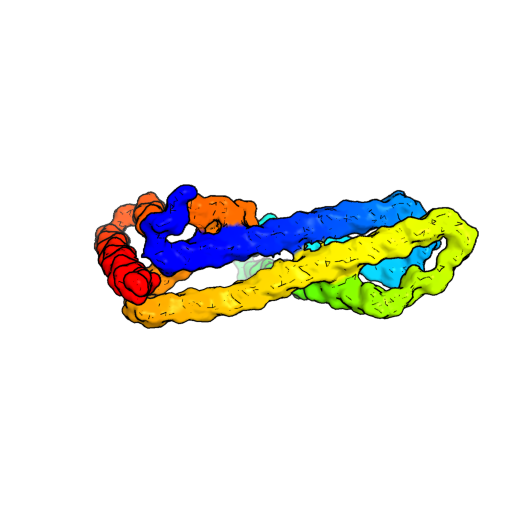1.00 62.34 207 LYS A O 1
ATOM 1628 N N . TYR A 1 208 ? -25.149 -11.953 16.639 1.00 56.78 208 TYR A N 1
ATOM 1629 C CA . TYR A 1 208 ? -25.336 -11.600 18.050 1.00 56.78 208 TYR A CA 1
ATOM 1630 C C . TYR A 1 208 ? -26.534 -10.680 18.296 1.00 56.78 208 TYR A C 1
ATOM 1632 O O . TYR A 1 208 ? -26.734 -10.268 19.439 1.00 56.78 208 TYR A O 1
ATOM 1640 N N . LYS A 1 209 ? -27.351 -10.399 17.265 1.00 56.81 209 LYS A N 1
ATOM 1641 C CA . LYS A 1 209 ? -28.531 -9.522 17.327 1.00 56.81 209 LYS A CA 1
ATOM 1642 C C . LYS A 1 209 ? -28.232 -8.222 18.071 1.00 56.81 209 LYS A C 1
ATOM 1644 O O . LYS A 1 209 ? -29.016 -7.777 18.909 1.00 56.81 209 LYS A O 1
ATOM 1649 N N . MET A 1 210 ? -27.075 -7.624 17.790 1.00 58.38 210 MET A N 1
ATOM 1650 C CA . MET A 1 210 ? -26.723 -6.317 18.334 1.00 58.38 210 MET A CA 1
ATOM 1651 C C . MET A 1 210 ? -27.638 -5.273 17.684 1.00 58.38 210 MET A C 1
ATOM 1653 O O . MET A 1 210 ? -27.335 -4.724 16.631 1.00 58.38 210 MET A O 1
ATOM 1657 N N . THR A 1 211 ? -28.812 -5.046 18.274 1.00 50.12 211 THR A N 1
ATOM 1658 C CA . THR A 1 211 ? -29.856 -4.155 17.742 1.00 50.12 211 THR A CA 1
ATOM 1659 C C . THR A 1 211 ? -29.580 -2.681 18.030 1.00 50.12 211 THR A C 1
ATOM 1661 O O . THR A 1 211 ? -30.091 -1.817 17.325 1.00 50.12 211 THR A O 1
ATOM 1664 N N . SER A 1 212 ? -28.728 -2.370 19.010 1.00 60.28 212 SER A N 1
ATOM 1665 C CA . SER A 1 212 ? -28.385 -0.988 19.361 1.00 60.28 212 SER A CA 1
ATOM 1666 C C . SER A 1 212 ? -27.242 -0.456 18.491 1.00 60.28 212 SER A C 1
ATOM 1668 O O . SER A 1 212 ? -26.155 -1.041 18.489 1.00 60.28 212 SER A O 1
ATOM 1670 N N . SER A 1 213 ? -27.446 0.692 17.833 1.00 64.75 213 SER A N 1
ATOM 1671 C CA . SER A 1 213 ? -26.430 1.418 17.039 1.00 64.75 213 SER A CA 1
ATOM 1672 C C . SER A 1 213 ? -25.096 1.571 17.780 1.00 64.75 213 SER A C 1
ATOM 1674 O O . SER A 1 213 ? -24.052 1.201 17.253 1.00 64.75 213 SER A O 1
ATOM 1676 N N . GLN A 1 214 ? -25.159 1.965 19.052 1.00 64.50 214 GLN A N 1
ATOM 1677 C CA . GLN A 1 214 ? -24.006 2.161 19.940 1.00 64.50 214 GLN A CA 1
ATOM 1678 C C . GLN A 1 214 ? -23.124 0.908 20.096 1.00 64.50 214 GLN A C 1
ATOM 1680 O O . GLN A 1 214 ? -21.900 0.985 20.070 1.00 64.50 214 GLN A O 1
ATOM 1685 N N . SER A 1 215 ? -23.730 -0.282 20.206 1.00 62.72 215 SER A N 1
ATOM 1686 C CA . SER A 1 215 ? -22.968 -1.537 20.311 1.00 62.72 215 SER A CA 1
ATOM 1687 C C . SER A 1 215 ? -22.251 -1.894 19.005 1.00 62.72 215 SER A C 1
ATOM 1689 O O . SER A 1 215 ? -21.137 -2.414 19.034 1.00 62.72 215 SER A O 1
ATOM 1691 N N . LYS A 1 216 ? -22.852 -1.550 17.857 1.00 67.50 216 LYS A N 1
ATOM 1692 C CA . LYS A 1 216 ? -22.230 -1.725 16.538 1.00 67.50 216 LYS A CA 1
ATOM 1693 C C . LYS A 1 216 ? -21.055 -0.769 16.357 1.00 67.50 216 LYS A C 1
ATOM 1695 O O . LYS A 1 216 ? -20.023 -1.178 15.833 1.00 67.50 216 LYS A O 1
ATOM 1700 N N . GLU A 1 217 ? -21.199 0.481 16.793 1.00 70.50 217 GLU A N 1
ATOM 1701 C CA . GLU A 1 217 ? -20.131 1.484 16.743 1.00 70.50 217 GLU A CA 1
ATOM 1702 C C . GLU A 1 217 ? -18.946 1.106 17.626 1.00 70.50 217 GLU A C 1
ATOM 1704 O O . GLU A 1 217 ? -17.819 1.155 17.147 1.00 70.50 217 GLU A O 1
ATOM 1709 N N . ALA A 1 218 ? -19.174 0.620 18.849 1.00 69.94 218 ALA A N 1
ATOM 1710 C CA . ALA A 1 218 ? -18.091 0.178 19.728 1.00 69.94 218 ALA A CA 1
ATOM 1711 C C . ALA A 1 218 ? -17.301 -1.011 19.150 1.00 69.94 218 ALA A C 1
ATOM 1713 O O . ALA A 1 218 ? -16.071 -1.007 19.171 1.00 69.94 218 ALA A O 1
ATOM 1714 N N . VAL A 1 219 ? -17.981 -2.008 18.567 1.00 72.56 219 VAL A N 1
ATOM 1715 C CA . VAL A 1 219 ? -17.315 -3.154 17.915 1.00 72.56 219 VAL A CA 1
ATOM 1716 C C . VAL A 1 219 ? -16.565 -2.721 16.651 1.00 72.56 219 VAL A C 1
ATOM 1718 O O . VAL A 1 219 ? -15.446 -3.179 16.407 1.00 72.56 219 VAL A O 1
ATOM 1721 N N . ARG A 1 220 ? -17.141 -1.813 15.851 1.00 73.69 220 ARG A N 1
ATOM 1722 C CA . ARG A 1 220 ? -16.466 -1.233 14.676 1.00 73.69 220 ARG A CA 1
ATOM 1723 C C . ARG A 1 220 ? -15.253 -0.393 15.078 1.00 73.69 220 ARG A C 1
ATOM 1725 O O . ARG A 1 220 ? -14.219 -0.499 14.421 1.00 73.69 220 ARG A O 1
ATOM 1732 N N . GLY A 1 221 ? -15.363 0.385 16.152 1.00 75.88 221 GLY A N 1
ATOM 1733 C CA . GLY A 1 221 ? -14.279 1.166 16.746 1.00 75.88 221 GLY A CA 1
ATOM 1734 C C . GLY A 1 221 ? -13.138 0.270 17.212 1.00 75.88 221 GLY A C 1
ATOM 1735 O O . GLY A 1 221 ? -12.006 0.451 16.771 1.00 75.88 221 GLY A O 1
ATOM 1736 N N . TYR A 1 222 ? -13.455 -0.782 17.971 1.00 79.38 222 TYR A N 1
ATOM 1737 C CA . TYR A 1 222 ? -12.479 -1.777 18.411 1.00 79.38 222 TYR A CA 1
ATOM 1738 C C . TYR A 1 222 ? -11.758 -2.442 17.235 1.00 79.38 222 TYR A C 1
ATOM 1740 O O . TYR A 1 222 ? -10.532 -2.497 17.202 1.00 79.38 222 TYR A O 1
ATOM 1748 N N . LEU A 1 223 ? -12.499 -2.904 16.222 1.00 77.88 223 LEU A N 1
ATOM 1749 C CA . LEU A 1 223 ? -11.905 -3.497 15.022 1.00 77.88 223 LEU A CA 1
ATOM 1750 C C . LEU A 1 223 ? -11.001 -2.505 14.276 1.00 77.88 223 LEU A C 1
ATOM 1752 O O . LEU A 1 223 ? -9.939 -2.892 13.785 1.00 77.88 223 LEU A O 1
ATOM 1756 N N . SER A 1 224 ? -11.438 -1.251 14.151 1.00 77.81 224 SER A N 1
ATOM 1757 C CA . SER A 1 224 ? -10.668 -0.182 13.512 1.00 77.81 224 SER A CA 1
ATOM 1758 C C . SER A 1 224 ? -9.356 0.062 14.254 1.00 77.81 224 SER A C 1
ATOM 1760 O O . SER A 1 224 ? -8.295 0.132 13.631 1.00 77.81 224 SER A O 1
ATOM 1762 N N . GLU A 1 225 ? -9.405 0.098 15.585 1.00 82.12 225 GLU A N 1
ATOM 1763 C CA . GLU A 1 225 ? -8.225 0.249 16.427 1.00 82.12 225 GLU A CA 1
ATOM 1764 C C . GLU A 1 225 ? -7.281 -0.946 16.313 1.00 82.12 225 GLU A C 1
ATOM 1766 O O . GLU A 1 225 ? -6.088 -0.759 16.072 1.00 82.12 225 GLU A O 1
ATOM 1771 N N . MET A 1 226 ? -7.809 -2.171 16.385 1.00 83.06 226 MET A N 1
ATOM 1772 C CA . MET A 1 226 ? -7.007 -3.381 16.212 1.00 83.06 226 MET A CA 1
ATOM 1773 C C . MET A 1 226 ? -6.346 -3.422 14.832 1.00 83.06 226 MET A C 1
ATOM 1775 O O . MET A 1 226 ? -5.159 -3.720 14.747 1.00 83.06 226 MET A O 1
ATOM 1779 N N . ARG A 1 227 ? -7.056 -3.063 13.752 1.00 79.00 227 ARG A N 1
ATOM 1780 C CA . ARG A 1 227 ? -6.470 -2.955 12.402 1.00 79.00 227 ARG A CA 1
ATOM 1781 C C . ARG A 1 227 ? -5.379 -1.891 12.330 1.00 79.00 227 ARG A C 1
ATOM 1783 O O . ARG A 1 227 ? -4.291 -2.175 11.846 1.00 79.00 227 ARG A O 1
ATOM 1790 N N . SER A 1 228 ? -5.660 -0.685 12.815 1.00 79.56 228 SER A N 1
ATOM 1791 C CA . SER A 1 228 ? -4.721 0.443 12.786 1.00 79.56 228 SER A CA 1
ATOM 1792 C C . SER A 1 228 ? -3.454 0.164 13.602 1.00 79.56 228 SER A C 1
ATOM 1794 O O . SER A 1 228 ? -2.351 0.527 13.190 1.00 79.56 228 SER A O 1
ATOM 1796 N N . GLY A 1 229 ? -3.599 -0.508 14.746 1.00 81.56 229 GLY A N 1
ATOM 1797 C CA . GLY A 1 229 ? -2.483 -0.969 15.563 1.00 81.56 229 GLY A CA 1
ATOM 1798 C C . GLY A 1 229 ? -1.697 -2.095 14.891 1.00 81.56 229 GLY A C 1
ATOM 1799 O O . GLY A 1 229 ? -0.483 -1.971 14.749 1.00 81.56 229 GLY A O 1
ATOM 1800 N N . CYS A 1 230 ? -2.377 -3.132 14.387 1.00 83.00 230 CYS A N 1
ATOM 1801 C CA . CYS A 1 230 ? -1.735 -4.277 13.725 1.00 83.00 230 CYS A CA 1
ATOM 1802 C C . CYS A 1 230 ? -1.038 -3.921 12.405 1.00 83.00 230 CYS A C 1
ATOM 1804 O O . CYS A 1 230 ? -0.042 -4.546 12.050 1.00 83.00 230 CYS A O 1
ATOM 1806 N N . ASP A 1 231 ? -1.515 -2.901 11.687 1.00 80.75 231 ASP A N 1
ATOM 1807 C CA . ASP A 1 231 ? -0.860 -2.392 10.475 1.00 80.75 231 ASP A CA 1
ATOM 1808 C C . ASP A 1 231 ? 0.524 -1.766 10.769 1.00 80.75 231 ASP A C 1
ATOM 1810 O O . ASP A 1 231 ? 1.386 -1.679 9.880 1.00 80.75 231 ASP A O 1
ATOM 1814 N N . LYS A 1 232 ? 0.743 -1.323 12.016 1.00 80.44 232 LYS A N 1
ATOM 1815 C CA . LYS A 1 232 ? 2.045 -0.855 12.513 1.00 80.44 232 LYS A CA 1
ATOM 1816 C C . LYS A 1 232 ? 2.850 -2.005 13.105 1.00 80.44 232 LYS A C 1
ATOM 1818 O O . LYS A 1 232 ? 4.002 -2.185 12.725 1.00 80.44 232 LYS A O 1
ATOM 1823 N N . ASP A 1 233 ? 2.230 -2.758 14.006 1.00 80.62 233 ASP A N 1
ATOM 1824 C CA . ASP A 1 233 ? 2.827 -3.881 14.719 1.00 80.62 233 ASP A CA 1
ATOM 1825 C C . ASP A 1 233 ? 1.778 -4.993 14.915 1.00 80.62 233 ASP A C 1
ATOM 1827 O O . ASP A 1 233 ? 0.869 -4.828 15.728 1.00 80.62 233 ASP A O 1
ATOM 1831 N N . PRO A 1 234 ? 1.883 -6.139 14.215 1.00 81.00 234 PRO A N 1
ATOM 1832 C CA . PRO A 1 234 ? 0.957 -7.261 14.333 1.00 81.00 234 PRO A CA 1
ATOM 1833 C C . PRO A 1 234 ? 0.857 -7.838 15.742 1.00 81.00 234 PRO A C 1
ATOM 1835 O O . PRO A 1 234 ? -0.133 -8.495 16.051 1.00 81.00 234 PRO A O 1
ATOM 1838 N N . SER A 1 235 ? 1.851 -7.609 16.605 1.00 81.00 235 SER A N 1
ATOM 1839 C CA . SER A 1 235 ? 1.786 -8.045 17.999 1.00 81.00 235 SER A CA 1
ATOM 1840 C C . SER A 1 235 ? 0.838 -7.187 18.847 1.00 81.00 235 SER A C 1
ATOM 1842 O O . SER A 1 235 ? 0.436 -7.618 19.927 1.00 81.00 235 SER A O 1
ATOM 1844 N N . PHE A 1 236 ? 0.387 -6.033 18.337 1.00 82.75 236 PHE A N 1
ATOM 1845 C CA . PHE A 1 236 ? -0.505 -5.099 19.030 1.00 82.75 236 PHE A CA 1
ATOM 1846 C C . PHE A 1 236 ? -1.804 -5.740 19.531 1.00 82.75 236 PHE A C 1
ATOM 1848 O O . PHE A 1 236 ? -2.296 -5.378 20.596 1.00 82.75 236 PHE A O 1
ATOM 1855 N N . CYS A 1 237 ? -2.372 -6.693 18.789 1.00 79.62 237 CYS A N 1
ATOM 1856 C CA . CYS A 1 237 ? -3.601 -7.376 19.198 1.00 79.62 237 CYS A CA 1
ATOM 1857 C C . CYS A 1 237 ? -3.390 -8.393 20.333 1.00 79.62 237 CYS A C 1
ATOM 1859 O O . CYS A 1 237 ? -4.362 -8.882 20.913 1.00 79.62 237 CYS A O 1
ATOM 1861 N N . ILE A 1 238 ? -2.145 -8.771 20.644 1.00 75.88 238 ILE A N 1
ATOM 1862 C CA . ILE A 1 238 ? -1.853 -9.774 21.670 1.00 75.88 238 ILE A CA 1
ATOM 1863 C C . ILE A 1 238 ? -2.145 -9.172 23.046 1.00 75.88 238 ILE A C 1
ATOM 1865 O O . ILE A 1 238 ? -1.518 -8.211 23.474 1.00 75.88 238 ILE A O 1
ATOM 1869 N N . GLY A 1 239 ? -3.097 -9.775 23.760 1.00 69.81 239 GLY A N 1
ATOM 1870 C CA . GLY A 1 239 ? -3.484 -9.331 25.101 1.00 69.81 239 GLY A CA 1
ATOM 1871 C C . GLY A 1 239 ? -4.478 -8.170 25.123 1.00 69.81 239 GLY A C 1
ATOM 1872 O O . GLY A 1 239 ? -4.832 -7.727 26.208 1.00 69.81 239 GLY A O 1
ATOM 1873 N N . LYS A 1 240 ? -4.965 -7.710 23.961 1.00 79.75 240 LYS A N 1
ATOM 1874 C CA . LYS A 1 240 ? -6.050 -6.727 23.877 1.00 79.75 240 LYS A CA 1
ATOM 1875 C C . LYS A 1 240 ? -7.402 -7.413 23.946 1.00 79.75 240 LYS A C 1
ATOM 1877 O O . LYS A 1 240 ? -7.654 -8.393 23.250 1.00 79.75 240 LYS A O 1
ATOM 1882 N N . ASP A 1 241 ? -8.290 -6.856 24.742 1.00 80.56 241 ASP A N 1
ATOM 1883 C CA . ASP A 1 241 ? -9.650 -7.317 24.974 1.00 80.56 241 ASP A CA 1
ATOM 1884 C C . ASP A 1 241 ? -10.635 -6.155 24.826 1.00 80.56 241 ASP A C 1
ATOM 1886 O O . ASP A 1 241 ? -10.299 -4.981 25.009 1.00 80.56 241 ASP A O 1
ATOM 1890 N N . LEU A 1 242 ? -11.869 -6.490 24.452 1.00 75.00 242 LEU A N 1
ATOM 1891 C CA . LEU A 1 242 ? -12.898 -5.493 24.161 1.00 75.00 242 LEU A CA 1
ATOM 1892 C C . LEU A 1 242 ? -13.263 -4.665 25.404 1.00 75.00 242 LEU A C 1
ATOM 1894 O O . LEU A 1 242 ? -13.600 -3.489 25.290 1.00 75.00 242 LEU A O 1
ATOM 1898 N N . ILE A 1 243 ? -13.162 -5.269 26.592 1.00 73.31 243 ILE A N 1
ATOM 1899 C CA . ILE A 1 243 ? -13.447 -4.608 27.870 1.00 73.31 243 ILE A CA 1
ATOM 1900 C C . ILE A 1 243 ? -12.414 -3.515 28.147 1.00 73.31 243 ILE A C 1
ATOM 1902 O O . ILE A 1 243 ? -12.806 -2.384 28.412 1.00 73.31 243 ILE A O 1
ATOM 1906 N N . THR A 1 244 ? -11.117 -3.811 28.031 1.00 78.19 244 THR A N 1
ATOM 1907 C CA . THR A 1 244 ? -10.066 -2.801 28.236 1.00 78.19 244 THR A CA 1
ATOM 1908 C C . THR A 1 244 ? -10.182 -1.653 27.239 1.00 78.19 244 THR A C 1
ATOM 1910 O O . THR A 1 244 ? -9.971 -0.503 27.610 1.00 78.19 244 THR A O 1
ATOM 1913 N N . TYR A 1 245 ? -10.574 -1.932 25.991 1.00 77.25 245 TYR A N 1
ATOM 1914 C CA . TYR A 1 245 ? -10.855 -0.872 25.022 1.00 77.25 245 TYR A CA 1
ATOM 1915 C C . TYR A 1 245 ? -12.022 0.019 25.457 1.00 77.25 245 TYR A C 1
ATOM 1917 O O . TYR A 1 245 ? -11.898 1.240 25.447 1.00 77.25 245 TYR A O 1
ATOM 1925 N N . ALA A 1 246 ? -13.134 -0.584 25.888 1.00 70.56 246 ALA A N 1
ATOM 1926 C CA . ALA A 1 246 ? -14.275 0.169 26.393 1.00 70.56 246 ALA A CA 1
ATOM 1927 C C . ALA A 1 246 ? -13.894 1.035 27.601 1.00 70.56 246 ALA A C 1
ATOM 1929 O O . ALA A 1 246 ? -14.326 2.178 27.668 1.00 70.56 246 ALA A O 1
ATOM 1930 N N . VAL A 1 247 ? -13.051 0.522 28.507 1.00 74.94 247 VAL A N 1
ATOM 1931 C CA . VAL A 1 247 ? -12.550 1.273 29.667 1.00 74.94 247 VAL A CA 1
ATOM 1932 C C . VAL A 1 247 ? -11.672 2.449 29.253 1.00 74.94 247 VAL A C 1
ATOM 1934 O O . VAL A 1 247 ? -11.914 3.568 29.690 1.00 74.94 247 VAL A O 1
ATOM 1937 N N . SER A 1 248 ? -10.719 2.224 28.348 1.00 76.25 248 SER A N 1
ATOM 1938 C CA . SER A 1 248 ? -9.861 3.289 27.820 1.00 76.25 248 SER A CA 1
ATOM 1939 C C . SER A 1 248 ? -10.654 4.387 27.110 1.00 76.25 248 SER A C 1
ATOM 1941 O O . SER A 1 248 ? -10.252 5.548 27.150 1.00 76.25 248 SER A O 1
ATOM 1943 N N . LEU A 1 249 ? -11.766 4.038 26.457 1.00 70.62 249 LEU A N 1
ATOM 1944 C CA . LEU A 1 249 ? -12.628 5.019 25.806 1.00 70.62 249 LEU A CA 1
ATOM 1945 C C . LEU A 1 249 ? -13.266 5.968 26.834 1.00 70.62 249 LEU A C 1
ATOM 1947 O O . LEU A 1 249 ? -13.352 7.163 26.562 1.00 70.62 249 LEU A O 1
ATOM 1951 N N . MET A 1 250 ? -13.635 5.460 28.016 1.00 64.56 250 MET A N 1
ATOM 1952 C CA . MET A 1 250 ? -14.193 6.273 29.107 1.00 64.56 250 MET A CA 1
ATOM 1953 C C . MET A 1 250 ? -13.180 7.264 29.665 1.00 64.56 250 MET A C 1
ATOM 1955 O O . MET A 1 250 ? -13.492 8.432 29.835 1.00 64.56 250 MET A O 1
ATOM 1959 N N . GLU A 1 251 ? -11.951 6.808 29.914 1.00 71.69 251 GLU A N 1
ATOM 1960 C CA . GLU A 1 251 ? -10.889 7.653 30.478 1.00 71.69 251 GLU A CA 1
ATOM 1961 C C . GLU A 1 251 ? -10.479 8.795 29.533 1.00 71.69 251 GLU A C 1
ATOM 1963 O O . GLU A 1 251 ? -9.898 9.788 29.965 1.00 71.69 251 GLU A O 1
ATOM 1968 N N . SER A 1 252 ? -10.764 8.654 28.235 1.00 66.69 252 SER A N 1
ATOM 1969 C CA . SER A 1 252 ? -10.378 9.616 27.201 1.00 66.69 252 SER A CA 1
ATOM 1970 C C . SER A 1 252 ? -11.386 10.745 26.953 1.00 66.69 252 SER A C 1
ATOM 1972 O O . SER A 1 25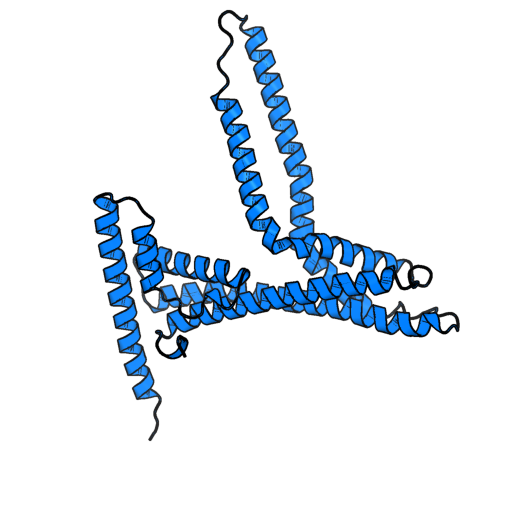2 ? -11.048 11.688 26.235 1.00 66.69 252 SER A O 1
ATOM 1974 N N . GLN A 1 253 ? -12.600 10.675 27.515 1.00 58.06 253 GLN A N 1
ATOM 1975 C CA . GLN A 1 253 ? -13.619 11.720 27.366 1.00 58.06 253 GLN A CA 1
ATOM 1976 C C . GLN A 1 253 ? -13.816 12.511 28.672 1.00 58.06 253 GLN A C 1
ATOM 1978 O O . GLN A 1 253 ? -13.712 11.936 29.755 1.00 58.06 253 GLN A O 1
ATOM 1983 N N . PRO A 1 254 ? -14.046 13.838 28.599 1.00 56.84 254 PRO A N 1
ATOM 1984 C CA . PRO A 1 254 ? -14.326 14.649 29.781 1.00 56.84 254 PRO A CA 1
ATOM 1985 C C . PRO A 1 254 ? -15.651 14.215 30.434 1.00 56.84 254 PRO A C 1
ATOM 1987 O O . PRO A 1 254 ? -16.556 13.805 29.715 1.00 56.84 254 PRO A O 1
ATOM 1990 N N . PRO A 1 255 ? -15.781 14.303 31.770 1.00 53.97 255 PRO A N 1
ATOM 1991 C CA . PRO A 1 255 ? -16.997 13.904 32.464 1.00 53.97 255 PRO A CA 1
ATOM 1992 C C . PRO A 1 255 ? -18.106 14.930 32.211 1.00 53.97 255 PRO A C 1
ATOM 1994 O O . PRO A 1 255 ? -18.058 16.057 32.705 1.00 53.97 255 PRO A O 1
ATOM 1997 N N . ASP A 1 256 ? -19.108 14.530 31.444 1.00 56.81 256 ASP A N 1
ATOM 1998 C CA . ASP A 1 256 ? -20.396 15.200 31.319 1.00 56.81 256 ASP A CA 1
ATOM 1999 C C . ASP A 1 256 ? -21.496 14.203 31.705 1.00 56.81 256 ASP A C 1
ATOM 2001 O O . ASP A 1 256 ? -21.416 13.023 31.376 1.00 56.81 256 ASP A O 1
ATOM 2005 N N . ASP A 1 257 ? -22.520 14.650 32.442 1.00 55.34 257 ASP A N 1
ATOM 2006 C CA . ASP A 1 257 ? -23.548 13.764 33.030 1.00 55.34 257 ASP A CA 1
ATOM 2007 C C . ASP A 1 257 ? -24.236 12.854 31.985 1.00 55.34 257 ASP A C 1
ATOM 2009 O O . ASP A 1 257 ? -24.690 11.745 32.290 1.00 55.34 257 ASP A O 1
ATOM 2013 N N . GLU A 1 258 ? -24.293 13.300 30.726 1.00 53.75 258 GLU A N 1
ATOM 2014 C CA . GLU A 1 258 ? -24.836 12.537 29.603 1.00 53.75 258 GLU A CA 1
ATOM 2015 C C . GLU A 1 258 ? -23.867 11.438 29.129 1.00 53.75 258 GLU A C 1
ATOM 2017 O O . GLU A 1 258 ? -24.299 10.295 28.915 1.00 53.75 258 GLU A O 1
ATOM 2022 N N . SER A 1 259 ? -22.563 11.730 29.052 1.00 51.94 259 SER A N 1
ATOM 2023 C CA . SER A 1 259 ? -21.532 10.753 28.694 1.00 51.94 259 SER A CA 1
ATOM 2024 C C . SER A 1 259 ? -21.331 9.700 29.783 1.00 51.94 259 SER A C 1
ATOM 2026 O O . SER A 1 259 ? -21.229 8.517 29.462 1.00 51.94 259 SER A O 1
ATOM 2028 N N . ASP A 1 260 ? -21.413 10.062 31.063 1.00 54.72 260 ASP A N 1
ATOM 2029 C CA . ASP A 1 260 ? -21.266 9.122 32.182 1.00 54.72 260 ASP A CA 1
ATOM 2030 C C . ASP A 1 260 ? -22.396 8.068 32.196 1.00 54.72 260 ASP A C 1
ATOM 2032 O O . ASP A 1 260 ? -22.169 6.863 32.390 1.00 54.72 260 ASP A O 1
ATOM 2036 N N . SER A 1 261 ? -23.627 8.490 31.870 1.00 57.53 261 SER A N 1
ATOM 2037 C CA . SER A 1 261 ? -24.776 7.589 31.689 1.00 57.53 261 SER A CA 1
ATOM 2038 C C . SER A 1 261 ? -24.616 6.675 30.462 1.00 57.53 261 SER A C 1
ATOM 2040 O O . SER A 1 261 ? -24.936 5.477 30.507 1.00 57.53 261 SER A O 1
ATOM 2042 N N . PHE A 1 262 ? -24.063 7.223 29.376 1.00 59.53 262 PHE A N 1
ATOM 2043 C CA . PHE A 1 262 ? -23.777 6.520 28.132 1.00 59.53 262 PHE A CA 1
ATOM 2044 C C . PHE A 1 262 ? -22.691 5.456 28.330 1.00 59.53 262 PHE A C 1
ATOM 2046 O O . PHE A 1 262 ? -22.877 4.303 27.926 1.00 59.53 262 PHE A O 1
ATOM 2053 N N . PHE A 1 263 ? -21.600 5.791 29.018 1.00 60.41 263 PHE A N 1
ATOM 2054 C CA . PHE A 1 263 ? -20.484 4.894 29.301 1.00 60.41 263 PHE A CA 1
ATOM 2055 C C . PHE A 1 263 ? -20.871 3.781 30.273 1.00 60.41 263 PHE A C 1
ATOM 2057 O O . PHE A 1 263 ? -20.601 2.609 29.995 1.00 60.41 263 PHE A O 1
ATOM 2064 N N . CYS A 1 264 ? -21.613 4.093 31.340 1.00 60.25 264 CYS A N 1
ATOM 2065 C CA . CYS A 1 264 ? -22.189 3.073 32.219 1.00 60.25 264 CYS A CA 1
ATOM 2066 C C . CYS A 1 264 ? -23.104 2.107 31.447 1.00 60.25 264 CYS A C 1
ATOM 2068 O O . CYS A 1 264 ? -23.050 0.887 31.645 1.00 60.25 264 CYS A O 1
ATOM 2070 N N . GLY A 1 265 ? -23.916 2.628 30.521 1.00 61.28 265 GLY A N 1
ATOM 2071 C CA . GLY A 1 265 ? -24.737 1.827 29.615 1.00 61.28 265 GLY A CA 1
ATOM 2072 C C . GLY A 1 265 ? -23.906 0.939 28.682 1.00 61.28 265 GLY A C 1
ATOM 2073 O O . GLY A 1 265 ? -24.221 -0.245 28.514 1.00 61.28 265 GLY A O 1
ATOM 2074 N N . LEU A 1 266 ? -22.829 1.482 28.113 1.00 62.19 266 LEU A N 1
ATOM 2075 C CA . LEU A 1 266 ? -21.931 0.798 27.188 1.00 62.19 266 LEU A CA 1
ATOM 2076 C C . LEU A 1 266 ? -21.156 -0.333 27.873 1.00 62.19 266 LEU A C 1
ATOM 2078 O O . LEU A 1 266 ? -21.207 -1.466 27.390 1.00 62.19 266 LEU A O 1
ATOM 2082 N N . ILE A 1 267 ? -20.519 -0.079 29.024 1.00 64.12 267 ILE A N 1
ATOM 2083 C CA . ILE A 1 267 ? -19.821 -1.116 29.802 1.00 64.12 267 ILE A CA 1
ATOM 2084 C C . ILE A 1 267 ? -20.792 -2.218 30.182 1.00 64.12 267 ILE A C 1
ATOM 2086 O O . ILE A 1 267 ? -20.484 -3.391 30.005 1.00 64.12 267 ILE A O 1
ATOM 2090 N N . ARG A 1 268 ? -21.975 -1.869 30.706 1.00 62.19 268 ARG A N 1
ATOM 2091 C CA . ARG A 1 268 ? -22.941 -2.867 31.169 1.00 62.19 268 ARG A CA 1
ATOM 2092 C C . ARG A 1 268 ? -23.370 -3.764 30.011 1.00 62.19 268 ARG A C 1
ATOM 2094 O O . ARG A 1 268 ? -23.431 -4.980 30.180 1.00 62.19 268 ARG A O 1
ATOM 2101 N N . ARG A 1 269 ? -23.589 -3.196 28.821 1.00 64.50 269 ARG A N 1
ATOM 2102 C CA . ARG A 1 269 ? -23.929 -3.940 27.598 1.00 64.50 269 ARG A CA 1
ATOM 2103 C C . ARG A 1 269 ? -22.769 -4.795 27.087 1.00 64.50 269 ARG A C 1
ATOM 2105 O O . ARG A 1 269 ? -23.009 -5.959 26.780 1.00 64.50 269 ARG A O 1
ATOM 2112 N N . ILE A 1 270 ? -21.539 -4.276 27.050 1.00 64.06 270 ILE A N 1
ATOM 2113 C CA . ILE A 1 270 ? -20.339 -5.037 26.657 1.00 64.06 270 ILE A CA 1
ATOM 2114 C C . ILE A 1 270 ? -20.082 -6.167 27.655 1.00 64.06 270 ILE A C 1
ATOM 2116 O O . ILE A 1 270 ? -19.911 -7.309 27.255 1.00 64.06 270 ILE A O 1
ATOM 2120 N N . TYR A 1 271 ? -20.166 -5.896 28.954 1.00 64.00 271 TYR A N 1
ATOM 2121 C CA . TYR A 1 271 ? -20.036 -6.891 30.013 1.00 64.00 271 TYR A CA 1
ATOM 2122 C C . TYR A 1 271 ? -21.098 -7.991 29.899 1.00 64.00 271 TYR A C 1
ATOM 2124 O O . TYR A 1 271 ? -20.763 -9.178 29.930 1.00 64.00 271 TYR A O 1
ATOM 2132 N N . PHE A 1 272 ? -22.376 -7.629 29.730 1.00 62.31 272 PHE A N 1
ATOM 2133 C CA . PHE A 1 272 ? -23.449 -8.605 29.520 1.00 62.31 272 PHE A CA 1
ATOM 2134 C C . PHE A 1 272 ? -23.245 -9.408 28.236 1.00 62.31 272 PHE A C 1
ATOM 2136 O O . PHE A 1 272 ? -23.493 -10.617 28.231 1.00 62.31 272 PHE A O 1
ATOM 2143 N N . TRP A 1 273 ? -22.765 -8.769 27.173 1.00 64.69 273 TRP A N 1
ATOM 2144 C CA . TRP A 1 273 ? -22.451 -9.416 25.908 1.00 64.69 273 TRP A CA 1
ATOM 2145 C C . TRP A 1 273 ? -21.291 -10.409 26.061 1.00 64.69 273 TRP A C 1
ATOM 2147 O O . TRP A 1 273 ? -21.490 -11.602 25.838 1.00 64.69 273 TRP A O 1
ATOM 2157 N N . THR A 1 274 ? -20.140 -9.983 26.587 1.00 62.72 274 THR A N 1
ATOM 2158 C CA . THR A 1 274 ? -18.975 -10.841 26.854 1.00 62.72 274 THR A CA 1
ATOM 2159 C C . THR A 1 274 ? -19.336 -11.998 27.788 1.00 62.72 274 THR A C 1
ATOM 2161 O O . THR A 1 274 ? -18.930 -13.141 27.560 1.00 62.72 274 THR A O 1
ATOM 2164 N N . ARG A 1 275 ? -20.152 -11.751 28.823 1.00 65.81 275 ARG A N 1
ATOM 2165 C CA . ARG A 1 275 ? -20.662 -12.798 29.724 1.00 65.81 275 ARG A CA 1
ATOM 2166 C C . ARG A 1 275 ? -21.569 -13.790 28.991 1.00 65.81 275 ARG A C 1
ATOM 2168 O O . ARG A 1 275 ? -21.453 -14.994 29.216 1.00 65.81 275 ARG A O 1
ATOM 2175 N N . SER A 1 276 ? -22.435 -13.307 28.102 1.00 62.00 276 SER A N 1
ATOM 2176 C CA . SER A 1 276 ? -23.322 -14.144 27.283 1.00 62.00 276 SER A CA 1
ATOM 2177 C C . SER A 1 276 ? -22.560 -14.972 26.245 1.00 62.00 276 SER A C 1
ATOM 2179 O O . SER A 1 276 ? -22.966 -16.096 25.947 1.00 62.00 276 SER A O 1
ATOM 2181 N N . CYS A 1 277 ? -21.451 -14.457 25.711 1.00 60.47 277 CYS A N 1
ATOM 2182 C CA . CYS A 1 277 ? -20.575 -15.192 24.800 1.00 60.47 277 CYS A CA 1
ATOM 2183 C C . CYS A 1 277 ? -19.758 -16.254 25.540 1.00 60.47 277 CYS A C 1
ATOM 2185 O O . CYS A 1 277 ? -19.700 -17.393 25.086 1.00 60.47 277 CYS A O 1
ATOM 2187 N N . LYS A 1 278 ? -19.223 -15.945 26.730 1.00 65.69 278 LYS A N 1
ATOM 2188 C CA . LYS A 1 278 ? -18.549 -16.943 27.583 1.00 65.69 278 LYS A CA 1
ATOM 2189 C C . LYS A 1 278 ? -19.472 -18.100 27.964 1.00 65.69 278 LYS A C 1
ATOM 2191 O O . LYS A 1 278 ? -19.057 -19.251 27.888 1.00 65.69 278 LYS A O 1
ATOM 2196 N N . ARG A 1 279 ? -20.722 -17.802 28.335 1.00 65.62 279 ARG A N 1
ATOM 2197 C CA . ARG A 1 279 ? -21.705 -18.826 28.718 1.00 65.62 279 ARG A CA 1
ATOM 2198 C C . ARG A 1 279 ? -22.036 -19.763 27.543 1.00 65.62 279 ARG A C 1
ATOM 2200 O O . ARG A 1 279 ? -22.008 -20.972 27.712 1.00 65.62 279 ARG A O 1
ATOM 2207 N N . ARG A 1 280 ? -22.215 -19.222 26.332 1.00 61.72 280 ARG A N 1
ATOM 2208 C CA . ARG A 1 280 ? -22.507 -20.015 25.119 1.00 61.72 280 ARG A CA 1
ATOM 2209 C C . ARG A 1 280 ? -21.298 -20.749 24.528 1.00 61.72 280 ARG A C 1
ATOM 2211 O O . ARG A 1 280 ? -21.466 -21.806 23.930 1.00 61.72 280 ARG A O 1
ATOM 2218 N N . ALA A 1 281 ? -20.085 -20.224 24.703 1.00 57.78 281 ALA A N 1
ATOM 2219 C CA . ALA A 1 281 ? -18.860 -20.933 24.329 1.00 57.78 281 ALA A CA 1
ATOM 2220 C C . ALA A 1 281 ? -18.647 -22.186 25.196 1.00 57.78 281 ALA A C 1
ATOM 2222 O O . ALA A 1 281 ? -18.230 -23.217 24.675 1.00 57.78 281 ALA A O 1
ATOM 2223 N N . ALA A 1 282 ? -18.994 -22.120 26.488 1.00 65.06 282 ALA A N 1
ATOM 2224 C CA . ALA A 1 282 ? -19.003 -23.292 27.363 1.00 65.06 282 ALA A CA 1
ATOM 2225 C C . ALA A 1 282 ? -20.029 -24.343 26.889 1.00 65.06 282 ALA A C 1
ATOM 2227 O O . ALA A 1 282 ? -19.685 -25.510 26.744 1.00 65.06 282 ALA A O 1
ATOM 2228 N N . GLU A 1 283 ? -21.238 -23.915 26.508 1.00 67.38 283 GLU A N 1
ATOM 2229 C CA . GLU A 1 283 ? -22.294 -24.802 25.979 1.00 67.38 283 GLU A CA 1
ATOM 2230 C C . GLU A 1 283 ? -21.946 -25.472 24.631 1.00 67.38 283 GLU A C 1
ATOM 2232 O O . GLU A 1 283 ? -22.503 -26.520 24.296 1.00 67.38 283 GLU A O 1
ATOM 2237 N N . GLN A 1 284 ? -21.064 -24.869 23.823 1.00 56.44 284 GLN A N 1
ATOM 2238 C CA . GLN A 1 284 ? -20.570 -25.449 22.565 1.00 56.44 284 GLN A CA 1
ATOM 2239 C C . GLN A 1 284 ? -19.352 -26.358 22.769 1.00 56.44 284 GLN A C 1
ATOM 2241 O O . GLN A 1 284 ? -19.217 -27.338 22.040 1.00 56.44 284 GLN A O 1
ATOM 2246 N N . GLY A 1 285 ? -18.503 -26.065 23.759 1.00 51.97 285 GLY A N 1
ATOM 2247 C CA . GLY A 1 285 ? -17.388 -26.928 24.158 1.00 51.97 285 GLY A CA 1
ATOM 22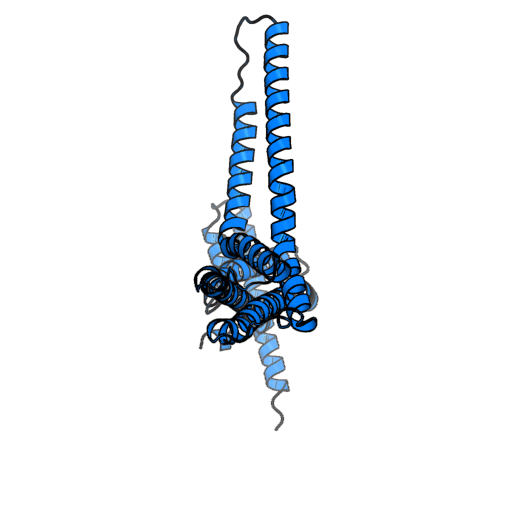48 C C . GLY A 1 285 ? -17.860 -28.270 24.719 1.00 51.97 285 GLY A C 1
ATOM 2249 O O . GLY A 1 285 ? -17.357 -29.308 24.298 1.00 51.97 285 GLY A O 1
ATOM 2250 N N . ASP A 1 286 ? -18.902 -28.263 25.556 1.00 51.97 286 ASP A N 1
ATOM 2251 C CA . ASP A 1 286 ? -19.512 -29.492 26.097 1.00 51.97 286 ASP A CA 1
ATOM 2252 C C . ASP A 1 286 ? -20.159 -30.368 25.013 1.00 51.97 286 ASP A C 1
ATOM 2254 O O . ASP A 1 286 ? -20.304 -31.576 25.178 1.00 51.97 286 ASP A O 1
ATOM 2258 N N . ARG A 1 287 ? -20.527 -29.780 23.868 1.00 51.53 287 ARG A N 1
ATOM 2259 C CA . ARG A 1 287 ? -21.162 -30.494 22.751 1.00 51.53 287 ARG A CA 1
ATOM 2260 C C . ARG A 1 287 ? -20.161 -31.097 21.756 1.00 51.53 287 ARG A C 1
ATOM 2262 O O . ARG A 1 287 ? -20.576 -31.839 20.872 1.00 51.53 287 ARG A O 1
ATOM 2269 N N . ALA A 1 288 ? -18.874 -30.761 21.874 1.00 46.00 288 ALA A N 1
ATOM 2270 C CA . ALA A 1 288 ? -17.808 -31.174 20.957 1.00 46.00 288 ALA A CA 1
ATOM 2271 C C . ALA A 1 288 ? -16.865 -32.244 21.540 1.00 46.00 288 ALA A C 1
ATOM 2273 O O . ALA A 1 288 ? -15.894 -32.606 20.879 1.00 46.00 288 ALA A O 1
ATOM 2274 N N . SER A 1 289 ? -17.143 -32.759 22.744 1.00 39.25 289 SER A N 1
ATOM 2275 C CA . SER A 1 289 ? -16.448 -33.917 23.315 1.00 39.25 289 SER A CA 1
ATOM 2276 C C . SER A 1 289 ? -17.275 -35.184 23.057 1.00 39.25 289 SER A C 1
ATOM 2278 O O . SER A 1 289 ? -18.192 -35.462 23.831 1.00 39.25 289 SER A O 1
ATOM 2280 N N . PRO A 1 290 ? -17.025 -35.954 21.980 1.00 45.28 290 PRO A N 1
ATOM 2281 C CA . PRO A 1 290 ? -17.547 -37.308 21.910 1.00 45.28 290 PRO A CA 1
ATOM 2282 C C . PRO A 1 290 ? -16.792 -38.173 22.928 1.00 45.28 290 PRO A C 1
ATOM 2284 O O . PRO A 1 290 ? -15.569 -38.074 23.050 1.00 45.28 290 PRO A O 1
ATOM 2287 N N . ALA A 1 291 ? -17.553 -38.961 23.687 1.00 40.28 291 ALA A N 1
ATOM 2288 C CA . ALA A 1 291 ? -17.047 -40.139 24.383 1.00 40.28 291 ALA A CA 1
ATOM 2289 C C . ALA A 1 291 ? -16.529 -41.180 23.378 1.00 40.28 291 ALA A C 1
ATOM 2291 O O . ALA A 1 291 ? -17.047 -41.192 22.234 1.00 40.28 291 ALA A O 1
#

Nearest PDB structures (foldseek):
  5vju-assembly1_A  TM=3.808E-01  e=8.544E+00  synthetic construct